Protein AF-A0A938VHB0-F1 (afdb_monomer_lite)

Sequence (332 aa):
MTVNGSKPKFAMYWAASCGGCEIAVLNTHEKILDVDANFDVVFWPVAMDAKYKDVEAMEDGSILLTLFNGGIRNDENEHLAKLLRRKSQIMVSFGSCACEGCIPGLANLSPVGDIVHAAYNTITTDNPNEIYPRISYDVPEGELHIPKLAKVLRPLDLVVDVDCYMPGCPPESHQIAAVIDLVIKVVKGEAELPPKGSVIGAGDSTVCDECPRARNVKSIKEFKRIQDIAPVDPDLCLLEQGIPCNGPATRSGCNARCPAVGAQCIGCYGPAEGVMDYGARLITAFSSVIDANTTEEIDRILDGIPDPTGQVYRFNLAGSLLKANRDAWKVK

Radius of gyration: 22.19 Å; chains: 1; bounding box: 56×53×69 Å

pLDDT: mean 93.7, std 7.79, range [36.31, 98.81]

Structure (mmCIF, N/CA/C/O backbone):
data_AF-A0A938VHB0-F1
#
_entry.id   AF-A0A938VHB0-F1
#
loop_
_atom_site.group_PDB
_atom_site.id
_atom_site.type_symbol
_atom_site.label_atom_id
_atom_site.label_alt_id
_atom_site.label_comp_id
_atom_site.label_asym_id
_atom_site.label_entity_id
_atom_site.label_seq_id
_atom_site.pdbx_PDB_ins_code
_atom_site.Cartn_x
_atom_site.Cartn_y
_atom_site.Cartn_z
_atom_site.occupancy
_atom_site.B_iso_or_equiv
_atom_site.auth_seq_id
_atom_site.auth_comp_id
_atom_site.auth_asym_id
_atom_site.auth_atom_id
_atom_site.pdbx_PDB_model_num
ATOM 1 N N . MET A 1 1 ? -8.280 18.779 24.218 1.00 37.78 1 MET A N 1
ATOM 2 C CA . MET A 1 1 ? -8.896 18.830 25.561 1.00 37.78 1 MET A CA 1
ATOM 3 C C . MET A 1 1 ? -8.919 17.415 26.117 1.00 37.78 1 MET A C 1
ATOM 5 O O . MET A 1 1 ? -9.763 16.634 25.707 1.00 37.78 1 MET A O 1
ATOM 9 N N . THR A 1 2 ? -7.971 17.053 26.977 1.00 36.31 2 THR A N 1
ATOM 10 C CA . THR A 1 2 ? -8.020 15.806 27.753 1.00 36.31 2 THR A CA 1
ATOM 11 C C . THR A 1 2 ? -8.563 16.135 29.137 1.00 36.31 2 THR A C 1
ATOM 13 O O . THR A 1 2 ? -8.023 16.974 29.856 1.00 36.31 2 THR A O 1
ATOM 16 N N . VAL A 1 3 ? -9.684 15.512 29.488 1.00 38.50 3 VAL A N 1
ATOM 17 C CA . VAL A 1 3 ? -10.234 15.532 30.842 1.00 38.50 3 VAL A CA 1
ATOM 18 C C . VAL A 1 3 ? -9.529 14.417 31.619 1.00 38.50 3 VAL A C 1
ATOM 20 O O . VAL A 1 3 ? -9.570 13.267 31.201 1.00 38.50 3 VAL A O 1
ATOM 23 N N . ASN A 1 4 ? -8.893 14.772 32.739 1.00 42.28 4 ASN A N 1
ATOM 24 C CA . ASN A 1 4 ? -8.410 13.890 33.813 1.00 42.28 4 ASN A CA 1
ATOM 25 C C . ASN A 1 4 ? -7.406 12.783 33.446 1.00 42.28 4 ASN A C 1
ATOM 27 O O . ASN A 1 4 ? -7.828 11.683 33.115 1.00 42.28 4 ASN A O 1
ATOM 31 N N . GLY A 1 5 ? -6.102 13.038 33.650 1.00 56.16 5 GLY A N 1
ATOM 32 C CA . GLY A 1 5 ? -5.087 12.104 34.198 1.00 56.16 5 GLY A CA 1
ATOM 33 C C . GLY A 1 5 ? -4.957 10.667 33.659 1.00 56.16 5 GLY A C 1
ATOM 34 O O . GLY A 1 5 ? -4.214 9.879 34.236 1.00 56.16 5 GLY A O 1
ATOM 35 N N . SER A 1 6 ? -5.664 10.310 32.596 1.00 78.50 6 SER A N 1
ATOM 36 C CA . SER A 1 6 ? -5.753 8.983 32.000 1.00 78.50 6 SER A CA 1
ATOM 37 C C . SER A 1 6 ? -5.069 9.013 30.640 1.00 78.50 6 SER A C 1
ATOM 39 O O . SER A 1 6 ? -5.102 10.028 29.937 1.00 78.50 6 SER A O 1
ATOM 41 N N . LYS A 1 7 ? -4.380 7.919 30.301 1.00 89.69 7 LYS A N 1
ATOM 42 C CA . LYS A 1 7 ? -3.652 7.815 29.035 1.00 89.69 7 LYS A CA 1
ATOM 43 C C . LYS A 1 7 ? -4.645 7.968 27.869 1.00 89.69 7 LYS A C 1
ATOM 45 O O . LYS A 1 7 ? -5.733 7.393 27.934 1.00 89.69 7 LYS A O 1
ATOM 50 N N . PRO A 1 8 ? -4.319 8.733 26.812 1.00 91.88 8 PRO A N 1
ATOM 51 C CA . PRO A 1 8 ? -5.143 8.783 25.610 1.00 91.88 8 PRO A CA 1
ATOM 52 C C . PRO A 1 8 ? -5.353 7.390 25.015 1.00 91.88 8 PRO A C 1
ATOM 54 O O . PRO A 1 8 ? -4.444 6.563 24.995 1.00 91.88 8 PRO A O 1
ATOM 57 N N . LYS A 1 9 ? -6.550 7.154 24.481 1.00 94.88 9 LYS A N 1
ATOM 58 C CA . LYS A 1 9 ? -6.916 5.864 23.898 1.00 94.88 9 LYS A CA 1
ATOM 59 C C . LYS A 1 9 ? -6.315 5.684 22.507 1.00 94.88 9 LYS A C 1
ATOM 61 O O . LYS A 1 9 ? -6.416 6.580 21.665 1.00 94.88 9 LYS A O 1
ATOM 66 N N . PHE A 1 10 ? -5.750 4.512 22.262 1.00 94.31 10 PHE A N 1
ATOM 67 C CA . PHE A 1 10 ? -5.137 4.109 21.003 1.00 94.31 10 PHE A CA 1
ATOM 68 C C . PHE A 1 10 ? -5.800 2.842 20.464 1.00 94.31 10 PHE A C 1
ATOM 70 O O . PHE A 1 10 ? -6.082 1.908 21.216 1.00 94.31 10 PHE A O 1
ATOM 77 N N . ALA A 1 11 ? -6.013 2.797 19.152 1.00 96.88 11 ALA A N 1
ATOM 78 C CA . ALA A 1 11 ? -6.462 1.598 18.464 1.00 96.88 11 ALA A CA 1
ATOM 79 C C . ALA A 1 11 ? -5.599 1.290 17.240 1.00 96.88 11 ALA A C 1
ATOM 81 O O . ALA A 1 11 ? -5.089 2.180 16.559 1.00 96.88 11 ALA A O 1
ATOM 82 N N . MET A 1 12 ? -5.496 0.008 16.926 1.00 96.56 12 MET A N 1
ATOM 83 C CA . MET A 1 12 ? -4.838 -0.499 15.738 1.00 96.56 12 MET A CA 1
ATOM 84 C C . MET A 1 12 ? -5.644 -1.666 15.182 1.00 96.56 12 MET A C 1
ATOM 86 O O . MET A 1 12 ? -6.063 -2.554 15.924 1.00 96.56 12 MET A O 1
ATOM 90 N N . TYR A 1 13 ? -5.924 -1.647 13.882 1.00 97.56 13 TYR A N 1
ATOM 91 C CA . TYR A 1 13 ? -6.802 -2.645 13.276 1.00 97.56 13 TYR A CA 1
ATOM 92 C C . TYR A 1 13 ? -6.361 -3.057 11.876 1.00 97.56 13 TYR A C 1
ATOM 94 O O . TYR A 1 13 ? -5.971 -2.210 11.072 1.00 97.56 13 TYR A O 1
ATOM 102 N N . TRP A 1 14 ? -6.513 -4.354 11.598 1.00 95.19 14 TRP A N 1
ATOM 103 C CA . TRP A 1 14 ? -6.206 -5.018 10.337 1.00 95.19 14 TRP A CA 1
ATOM 104 C C . TRP A 1 14 ? -7.458 -5.323 9.488 1.00 95.19 14 TRP A C 1
ATOM 106 O O . TRP A 1 14 ? -8.296 -6.150 9.819 1.00 95.19 14 TRP A O 1
ATOM 116 N N . ALA A 1 15 ? -7.607 -4.682 8.337 1.00 97.50 15 ALA A N 1
ATOM 117 C CA . ALA A 1 15 ? -8.647 -5.031 7.370 1.00 97.50 15 ALA A CA 1
ATOM 118 C C . ALA A 1 15 ? -8.142 -6.124 6.409 1.00 97.50 15 ALA A C 1
ATOM 120 O O . ALA A 1 15 ? -7.567 -7.122 6.839 1.00 97.50 15 ALA A O 1
ATOM 121 N N . ALA A 1 16 ? -8.298 -5.951 5.093 1.00 97.38 16 ALA A N 1
ATOM 122 C CA . ALA A 1 16 ? -7.660 -6.825 4.112 1.00 97.38 16 ALA A CA 1
ATOM 123 C C . ALA A 1 16 ? -6.141 -6.573 4.096 1.00 97.38 16 ALA A C 1
ATOM 125 O O . ALA A 1 16 ? -5.633 -5.766 3.311 1.00 97.38 16 ALA A O 1
ATOM 126 N N . SER A 1 17 ? -5.433 -7.215 5.024 1.00 94.94 17 SER A N 1
ATOM 127 C CA . SER A 1 17 ? -4.012 -7.022 5.310 1.00 94.94 17 SER A CA 1
ATOM 128 C C . SER A 1 17 ? -3.298 -8.369 5.491 1.00 94.94 17 SER A C 1
ATOM 130 O O . SER A 1 17 ? -3.927 -9.421 5.578 1.00 94.94 17 SER A O 1
ATOM 132 N N . CYS A 1 18 ? -1.963 -8.344 5.504 1.00 96.69 18 CYS A N 1
ATOM 133 C CA . CYS A 1 18 ? -1.119 -9.519 5.742 1.00 96.69 18 CYS A CA 1
ATOM 134 C C . CYS A 1 18 ? -0.564 -9.595 7.176 1.00 96.69 18 CYS A C 1
ATOM 136 O O . CYS A 1 18 ? 0.314 -10.410 7.444 1.00 96.69 18 CYS A O 1
ATOM 138 N N . GLY A 1 19 ? -0.974 -8.687 8.069 1.00 95.25 19 GLY A N 1
ATOM 139 C CA . GLY A 1 19 ? -0.381 -8.528 9.403 1.00 95.25 19 GLY A CA 1
ATOM 140 C C . GLY A 1 19 ? 1.004 -7.860 9.423 1.00 95.25 19 GLY A C 1
ATOM 141 O O . GLY A 1 19 ? 1.492 -7.505 10.489 1.00 95.25 19 GLY A O 1
ATOM 142 N N . GLY A 1 20 ? 1.639 -7.603 8.273 1.00 96.88 20 GLY A N 1
ATOM 143 C CA . GLY A 1 20 ? 2.996 -7.036 8.222 1.00 96.88 20 GLY A CA 1
ATOM 144 C C . GLY A 1 20 ? 3.142 -5.657 8.879 1.00 96.88 20 GLY A C 1
ATOM 145 O O . GLY A 1 20 ? 4.184 -5.363 9.453 1.00 96.88 20 GLY A O 1
ATOM 146 N N . CYS A 1 21 ? 2.096 -4.825 8.845 1.00 96.88 21 CYS A N 1
ATOM 147 C CA . CYS A 1 21 ? 2.097 -3.521 9.517 1.00 96.88 21 CYS A CA 1
ATOM 148 C C . CYS A 1 21 ? 2.057 -3.665 11.051 1.00 96.88 21 CYS A C 1
ATOM 150 O O . CYS A 1 21 ? 2.710 -2.895 11.746 1.00 96.88 21 CYS A O 1
ATOM 152 N N . GLU A 1 22 ? 1.366 -4.686 11.569 1.00 94.50 22 GLU A N 1
ATOM 153 C CA . GLU A 1 22 ? 1.363 -5.036 12.999 1.00 94.50 22 GLU A CA 1
ATOM 154 C C . GLU A 1 22 ? 2.764 -5.438 13.458 1.00 94.50 22 GLU A C 1
ATOM 156 O O . GLU A 1 22 ? 3.300 -4.917 14.435 1.00 94.50 22 GLU A O 1
ATOM 161 N N . ILE A 1 23 ? 3.400 -6.325 12.687 1.00 95.00 23 ILE A N 1
ATOM 162 C CA . ILE A 1 23 ? 4.763 -6.777 12.960 1.00 95.00 23 ILE A CA 1
ATOM 163 C C . ILE A 1 23 ? 5.757 -5.616 12.873 1.00 95.00 23 ILE A C 1
ATOM 165 O O . ILE A 1 23 ? 6.685 -5.556 13.671 1.00 95.00 23 ILE A O 1
ATOM 169 N N . ALA A 1 24 ? 5.563 -4.661 11.961 1.00 94.69 24 ALA A N 1
ATOM 170 C CA . ALA A 1 24 ? 6.416 -3.478 11.875 1.00 94.69 24 ALA A CA 1
ATOM 171 C C . ALA A 1 24 ? 6.338 -2.597 13.134 1.00 94.69 24 ALA A C 1
ATOM 173 O O . ALA A 1 24 ? 7.364 -2.080 13.575 1.00 94.69 24 ALA A O 1
ATOM 174 N N . VAL A 1 25 ? 5.159 -2.478 13.757 1.00 93.12 25 VAL A N 1
ATOM 175 C CA . VAL A 1 25 ? 5.016 -1.803 15.058 1.00 93.12 25 VAL A CA 1
ATOM 176 C C . VAL A 1 25 ? 5.740 -2.586 16.155 1.00 93.12 25 VAL A C 1
ATOM 178 O O . VAL A 1 25 ? 6.487 -1.993 16.930 1.00 93.12 25 VAL A O 1
ATOM 181 N N . LEU A 1 26 ? 5.610 -3.915 16.194 1.00 92.12 26 LEU A N 1
ATOM 182 C CA . LEU A 1 26 ? 6.335 -4.758 17.160 1.00 92.12 26 LEU A CA 1
ATOM 183 C C . LEU A 1 26 ? 7.863 -4.742 16.944 1.00 92.12 26 LEU A C 1
ATOM 185 O O . LEU A 1 26 ? 8.633 -4.819 17.900 1.00 92.12 26 LEU A O 1
ATOM 189 N N . ASN A 1 27 ? 8.318 -4.546 15.705 1.00 93.38 27 ASN A N 1
ATOM 190 C CA . ASN A 1 27 ? 9.728 -4.368 15.343 1.00 93.38 27 ASN A CA 1
ATOM 191 C C . ASN A 1 27 ? 10.296 -2.996 15.742 1.00 93.38 27 ASN A C 1
ATOM 193 O O . ASN A 1 27 ? 11.419 -2.665 15.363 1.00 93.38 27 ASN A O 1
ATOM 197 N N . THR A 1 28 ? 9.548 -2.177 16.483 1.00 91.69 28 THR A N 1
ATOM 198 C CA . THR A 1 28 ? 10.109 -1.026 17.207 1.00 91.69 28 THR A CA 1
ATOM 199 C C . THR A 1 28 ? 10.795 -1.441 18.518 1.00 91.69 28 THR A C 1
ATOM 201 O O . THR A 1 28 ? 11.398 -0.602 19.186 1.00 91.69 28 THR A O 1
ATOM 204 N N . HIS A 1 29 ? 10.769 -2.741 18.846 1.00 92.19 29 HIS A N 1
ATOM 205 C CA . HIS A 1 29 ? 11.462 -3.358 19.977 1.00 92.19 29 HIS A CA 1
ATOM 206 C C . HIS A 1 29 ? 11.096 -2.687 21.305 1.00 92.19 29 HIS A C 1
ATOM 208 O O . HIS A 1 29 ? 9.919 -2.612 21.645 1.00 92.19 29 HIS A O 1
ATOM 214 N N . GLU A 1 30 ? 12.066 -2.190 22.069 1.00 91.00 30 GLU A N 1
ATOM 215 C CA . GLU A 1 30 ? 11.852 -1.606 23.395 1.00 91.00 30 GLU A CA 1
ATOM 216 C C . GLU A 1 30 ? 10.960 -0.360 23.339 1.00 91.00 30 GLU A C 1
ATOM 218 O O . GLU A 1 30 ? 10.284 -0.037 24.315 1.00 91.00 30 GLU A O 1
ATOM 223 N N . LYS A 1 31 ? 10.894 0.308 22.180 1.00 87.44 31 LYS A N 1
ATOM 224 C CA . LYS A 1 31 ? 10.051 1.487 21.958 1.00 87.44 31 LYS A CA 1
ATOM 225 C C . LYS A 1 31 ? 8.559 1.185 22.110 1.00 87.44 31 LYS A C 1
ATOM 227 O O . LYS A 1 31 ? 7.791 2.095 22.405 1.00 87.44 31 LYS A O 1
ATOM 232 N N . ILE A 1 32 ? 8.132 -0.073 21.977 1.00 88.56 32 ILE A N 1
ATOM 233 C CA . ILE A 1 32 ? 6.734 -0.446 22.225 1.00 88.56 32 ILE A CA 1
ATOM 234 C C . ILE A 1 32 ? 6.309 -0.159 23.674 1.00 88.56 32 ILE A C 1
ATOM 236 O O . ILE A 1 32 ? 5.141 0.122 23.931 1.00 88.56 32 ILE A O 1
ATOM 240 N N . LEU A 1 33 ? 7.259 -0.149 24.617 1.00 89.44 33 LEU A N 1
ATOM 241 C CA . LEU A 1 33 ? 7.004 0.209 26.012 1.00 89.44 33 LEU A CA 1
ATOM 242 C C . LEU A 1 33 ? 6.625 1.687 26.161 1.00 89.44 33 LEU A C 1
ATOM 244 O O . LEU A 1 33 ? 5.863 2.027 27.061 1.00 89.44 33 LEU A O 1
ATOM 248 N N . ASP A 1 34 ? 7.082 2.560 25.256 1.00 85.69 34 ASP A N 1
ATOM 249 C CA . ASP A 1 34 ? 6.642 3.957 25.228 1.00 85.69 34 ASP A CA 1
ATOM 250 C C . ASP A 1 34 ? 5.178 4.060 24.786 1.00 85.69 34 ASP A C 1
ATOM 252 O O . ASP A 1 34 ? 4.456 4.935 25.270 1.00 85.69 34 ASP A O 1
ATOM 256 N N . VAL A 1 35 ? 4.716 3.164 23.907 1.00 84.75 35 VAL A N 1
ATOM 257 C CA . VAL A 1 35 ? 3.299 3.101 23.520 1.00 84.75 35 VAL A CA 1
ATOM 258 C C . VAL A 1 35 ? 2.457 2.722 24.731 1.00 84.75 35 VAL A C 1
ATOM 260 O O . VAL A 1 35 ? 1.535 3.462 25.059 1.00 84.75 35 VAL A O 1
ATOM 263 N N . ASP A 1 36 ? 2.814 1.651 25.446 1.00 87.31 36 ASP A N 1
ATOM 264 C CA . ASP A 1 36 ? 2.119 1.264 26.680 1.00 87.31 36 ASP A CA 1
ATOM 265 C C . ASP A 1 36 ? 2.168 2.384 27.729 1.00 87.31 36 ASP A C 1
ATOM 267 O O . ASP A 1 36 ? 1.152 2.731 28.325 1.00 87.31 36 ASP A O 1
ATOM 271 N N . ALA A 1 37 ? 3.320 3.027 27.930 1.00 88.94 37 ALA A N 1
ATOM 272 C CA . ALA A 1 37 ? 3.474 4.083 28.926 1.00 88.94 37 ALA A CA 1
ATOM 273 C C . ALA A 1 37 ? 2.620 5.330 28.635 1.00 88.94 37 ALA A C 1
ATOM 275 O O . ALA A 1 37 ? 2.191 5.997 29.580 1.00 88.94 37 ALA A O 1
ATOM 276 N N . ASN A 1 38 ? 2.356 5.645 27.362 1.00 88.88 38 ASN A N 1
ATOM 277 C CA . ASN A 1 38 ? 1.685 6.885 26.960 1.00 88.88 38 ASN A CA 1
ATOM 278 C C . ASN A 1 38 ? 0.258 6.691 26.428 1.00 88.88 38 ASN A C 1
ATOM 280 O O . ASN A 1 38 ? -0.480 7.672 26.396 1.00 88.88 38 ASN A O 1
ATOM 284 N N . PHE A 1 39 ? -0.157 5.480 26.053 1.00 90.50 39 PHE A N 1
ATOM 285 C CA . PHE A 1 39 ? -1.491 5.202 25.519 1.00 90.50 39 PHE A CA 1
ATOM 286 C C . PHE A 1 39 ? -2.211 4.100 26.294 1.00 90.50 39 PHE A C 1
ATOM 288 O O . PHE A 1 39 ? -1.607 3.165 26.806 1.00 90.50 39 PHE A O 1
ATOM 295 N N . ASP A 1 40 ? -3.532 4.219 26.355 1.00 93.50 40 ASP A N 1
ATOM 296 C CA . ASP A 1 40 ? -4.426 3.125 26.712 1.00 93.50 40 ASP A CA 1
ATOM 297 C C . ASP A 1 40 ? -4.814 2.397 25.421 1.00 93.50 40 ASP A C 1
ATOM 299 O O . ASP A 1 40 ? -5.568 2.929 24.600 1.00 93.50 40 ASP A O 1
ATOM 303 N N . VAL A 1 41 ? -4.237 1.220 25.177 1.00 93.94 41 VAL A N 1
ATOM 304 C CA . VAL A 1 41 ? -4.563 0.431 23.985 1.00 93.94 41 VAL A CA 1
ATOM 305 C C . VAL A 1 41 ? -5.937 -0.197 24.206 1.00 93.94 41 VAL A C 1
ATOM 307 O O . VAL A 1 41 ? -6.107 -1.087 25.029 1.00 93.94 41 VAL A O 1
ATOM 310 N N . VAL A 1 42 ? -6.940 0.282 23.476 1.00 96.00 42 VAL A N 1
ATOM 311 C CA . VAL A 1 42 ? -8.340 -0.141 23.663 1.00 96.00 42 VAL A CA 1
ATOM 312 C C . VAL A 1 42 ? -8.791 -1.170 22.640 1.00 96.00 42 VAL A C 1
ATOM 314 O O . VAL A 1 42 ? -9.762 -1.889 22.865 1.00 96.00 42 VAL A O 1
ATOM 317 N N . PHE A 1 43 ? -8.111 -1.234 21.498 1.00 97.31 43 PHE A N 1
ATOM 318 C CA . PHE A 1 43 ? -8.447 -2.169 20.439 1.00 97.31 43 PHE A CA 1
ATOM 319 C C . PHE A 1 43 ? -7.224 -2.465 19.587 1.00 97.31 43 PHE A C 1
ATOM 321 O O . PHE A 1 43 ? -6.760 -1.607 18.842 1.00 97.31 43 PHE A O 1
ATOM 328 N N . TRP A 1 44 ? -6.706 -3.682 19.715 1.00 96.38 44 TRP A N 1
ATOM 329 C CA . TRP A 1 44 ? -5.599 -4.178 18.910 1.00 96.38 44 TRP A CA 1
ATOM 330 C C . TRP A 1 44 ? -5.681 -5.710 18.814 1.00 96.38 44 TRP A C 1
ATOM 332 O O . TRP A 1 44 ? -5.122 -6.398 19.666 1.00 96.38 44 TRP A O 1
ATOM 342 N N . PRO A 1 45 ? -6.393 -6.275 17.817 1.00 95.19 45 PRO A N 1
ATOM 343 C CA . PRO A 1 45 ? -6.770 -7.694 17.823 1.00 95.19 45 PRO A CA 1
ATOM 344 C C . PRO A 1 45 ? -5.615 -8.700 17.919 1.00 95.19 45 PRO A C 1
ATOM 346 O O . PRO A 1 45 ? -5.819 -9.805 18.409 1.00 95.19 45 PRO A O 1
ATOM 349 N N . VAL A 1 46 ? -4.416 -8.344 17.445 1.00 93.75 46 VAL A N 1
ATOM 350 C CA . VAL A 1 46 ? -3.235 -9.223 17.523 1.00 93.75 46 VAL A CA 1
ATOM 351 C C . VAL A 1 46 ? -2.628 -9.279 18.928 1.00 93.75 46 VAL A C 1
ATOM 353 O O . VAL A 1 46 ? -1.977 -10.261 19.270 1.00 93.75 46 VAL A O 1
ATOM 356 N N . ALA A 1 47 ? -2.813 -8.224 19.727 1.00 91.06 47 ALA A N 1
ATOM 357 C CA . ALA A 1 47 ? -2.123 -8.019 20.998 1.00 91.06 47 ALA A CA 1
ATOM 358 C C . ALA A 1 47 ? -3.072 -8.019 22.206 1.00 91.06 47 ALA A C 1
ATOM 360 O O . ALA A 1 47 ? -2.611 -8.101 23.342 1.00 91.06 47 ALA A O 1
ATOM 361 N N . MET A 1 48 ? -4.384 -7.902 21.982 1.00 91.94 48 MET A N 1
ATOM 362 C CA . MET A 1 48 ? -5.380 -7.712 23.033 1.00 91.94 48 MET A CA 1
ATOM 363 C C . MET A 1 48 ? -6.684 -8.455 22.763 1.00 91.94 48 MET A C 1
ATOM 365 O O . MET A 1 48 ? -7.083 -8.677 21.622 1.00 91.94 48 MET A O 1
ATOM 369 N N . ASP A 1 49 ? -7.406 -8.748 23.844 1.00 94.12 49 ASP A N 1
ATOM 370 C CA . ASP A 1 49 ? -8.645 -9.523 23.797 1.00 94.12 49 ASP A CA 1
ATOM 371 C C . ASP A 1 49 ? -9.909 -8.709 23.496 1.00 94.12 49 ASP A C 1
ATOM 373 O O . ASP A 1 49 ? -10.972 -9.312 23.327 1.00 94.12 49 ASP A O 1
ATOM 377 N N . ALA A 1 50 ? -9.809 -7.378 23.391 1.00 94.81 50 ALA A N 1
ATOM 378 C CA . ALA A 1 50 ? -10.933 -6.501 23.067 1.00 94.81 50 ALA A CA 1
ATOM 379 C C . ALA A 1 50 ? -11.638 -6.944 21.773 1.00 94.81 50 ALA A C 1
ATOM 381 O O . ALA A 1 50 ? -11.007 -7.213 20.746 1.00 94.81 50 ALA A O 1
ATOM 382 N N . LYS A 1 51 ? -12.965 -7.041 21.825 1.00 96.38 51 LYS A N 1
ATOM 383 C CA . LYS A 1 51 ? -13.824 -7.495 20.727 1.00 96.38 51 LYS A CA 1
ATOM 384 C C . LYS A 1 51 ? -14.580 -6.318 20.116 1.00 96.38 51 LYS A C 1
ATOM 386 O O . LYS A 1 51 ? -14.621 -5.221 20.665 1.00 96.38 51 LYS A O 1
ATOM 391 N N . TYR A 1 52 ? -15.232 -6.553 18.979 1.00 96.69 52 TYR A N 1
ATOM 392 C CA . TYR A 1 52 ? -15.927 -5.493 18.236 1.00 96.69 52 TYR A CA 1
ATOM 393 C C . TYR A 1 52 ? -17.014 -4.811 19.073 1.00 96.69 52 TYR A C 1
ATOM 395 O O . TYR A 1 52 ? -17.065 -3.585 19.110 1.00 96.69 52 TYR A O 1
ATOM 403 N N . LYS A 1 53 ? -17.778 -5.588 19.852 1.00 97.12 53 LYS A N 1
ATOM 404 C CA . LYS A 1 53 ? -18.787 -5.070 20.792 1.00 97.12 53 LYS A CA 1
ATOM 405 C C . LYS A 1 53 ? -18.227 -4.071 21.810 1.00 97.12 53 LYS A C 1
ATOM 407 O O . LYS A 1 53 ? -18.934 -3.154 22.220 1.00 97.12 53 LYS A O 1
ATOM 412 N N . ASP A 1 54 ? -16.968 -4.246 22.216 1.00 97.38 54 ASP A N 1
ATOM 413 C CA . ASP A 1 54 ? -16.335 -3.381 23.208 1.00 97.38 54 ASP A CA 1
ATOM 414 C C . ASP A 1 54 ? -16.056 -2.013 22.579 1.00 97.38 54 ASP A C 1
ATOM 416 O O . ASP A 1 54 ? -16.328 -0.994 23.203 1.00 97.38 54 ASP A O 1
ATOM 420 N N . VAL A 1 55 ? -15.632 -1.991 21.307 1.00 97.44 55 VAL A N 1
ATOM 421 C CA . VAL A 1 55 ? -15.460 -0.768 20.505 1.00 97.44 55 VAL A CA 1
ATOM 422 C C . VAL A 1 55 ? -16.802 -0.105 20.197 1.00 97.44 55 VAL A C 1
ATOM 424 O O . VAL A 1 55 ? -16.926 1.115 20.285 1.00 97.44 55 VAL A O 1
ATOM 427 N N . GLU A 1 56 ? -17.828 -0.884 19.847 1.00 98.12 56 GLU A N 1
ATOM 428 C CA . GLU A 1 56 ? -19.178 -0.376 19.571 1.00 98.12 56 GLU A CA 1
ATOM 429 C C . GLU A 1 56 ? -19.770 0.377 20.765 1.00 98.12 56 GLU A C 1
ATOM 431 O O . GLU A 1 56 ? -20.359 1.448 20.574 1.00 98.12 56 GLU A O 1
ATOM 436 N N . ALA A 1 57 ? -19.552 -0.150 21.974 1.00 97.94 57 ALA A N 1
ATOM 437 C CA . ALA A 1 57 ? -20.017 0.416 23.236 1.00 97.94 57 ALA A CA 1
ATOM 438 C C . ALA A 1 57 ? -19.263 1.686 23.674 1.00 97.94 57 ALA A C 1
ATOM 440 O O . ALA A 1 57 ? -19.732 2.389 24.570 1.00 97.94 57 ALA A O 1
ATOM 441 N N . MET A 1 58 ? -18.113 2.002 23.068 1.00 97.25 58 MET A N 1
ATOM 442 C CA . MET A 1 58 ? -17.366 3.223 23.384 1.00 97.25 58 MET A CA 1
ATOM 443 C C . MET A 1 58 ? -18.133 4.473 22.949 1.00 97.25 58 MET A C 1
ATOM 445 O O . MET A 1 58 ? -18.922 4.439 22.011 1.00 97.25 58 MET A O 1
ATOM 449 N N . GLU A 1 59 ? -17.859 5.618 23.562 1.00 98.06 59 GLU A N 1
ATOM 450 C CA . GLU A 1 59 ? -18.379 6.897 23.071 1.00 98.06 59 GLU A CA 1
ATOM 451 C C . GLU A 1 59 ? -17.721 7.276 21.732 1.00 98.06 59 GLU A C 1
ATOM 453 O O . GLU A 1 59 ? -16.553 6.957 21.477 1.00 98.06 59 GLU A O 1
ATOM 458 N N . ASP A 1 60 ? -18.467 7.943 20.854 1.00 98.44 60 ASP A N 1
ATOM 459 C CA . ASP A 1 60 ? -17.925 8.455 19.592 1.00 98.44 60 ASP A CA 1
ATOM 460 C C . ASP A 1 60 ? -16.837 9.511 19.865 1.00 98.44 60 ASP A C 1
ATOM 462 O O . ASP A 1 60 ? -16.922 10.278 20.823 1.00 98.44 60 ASP A O 1
ATOM 466 N N . GLY A 1 61 ? -15.778 9.524 19.051 1.00 97.56 61 GLY A N 1
ATOM 467 C CA . GLY A 1 61 ? -14.610 10.387 19.266 1.00 97.56 61 GLY A CA 1
ATOM 468 C C . GLY A 1 61 ? -13.805 10.109 20.547 1.00 97.56 61 GLY A C 1
ATOM 469 O O . GLY A 1 61 ? -12.962 10.926 20.918 1.00 97.56 61 GLY A O 1
ATOM 470 N N . SER A 1 62 ? -14.034 8.995 21.249 1.00 97.00 62 SER A N 1
ATOM 471 C CA . SER A 1 62 ? -13.296 8.681 22.481 1.00 97.00 62 SER A CA 1
ATOM 472 C C . SER A 1 62 ? -11.900 8.090 22.248 1.00 97.00 62 SER A C 1
ATOM 474 O O . SER A 1 62 ? -11.073 8.137 23.157 1.00 97.00 62 SER A O 1
ATOM 476 N N . ILE A 1 63 ? -11.605 7.562 21.056 1.00 96.62 63 ILE A N 1
ATOM 477 C CA . ILE A 1 63 ? -10.273 7.073 20.677 1.00 96.62 63 ILE A CA 1
ATOM 478 C C . ILE A 1 63 ? -9.467 8.253 20.135 1.00 96.62 63 ILE A C 1
ATOM 480 O O . ILE A 1 63 ? -9.892 8.904 19.186 1.00 96.62 63 ILE A O 1
ATOM 484 N N . LEU A 1 64 ? -8.297 8.547 20.707 1.00 92.62 64 LEU A N 1
ATOM 485 C CA . LEU A 1 64 ? -7.476 9.649 20.206 1.00 92.62 64 LEU A CA 1
ATOM 486 C C . LEU A 1 64 ? -6.899 9.306 18.831 1.00 92.62 64 LEU A C 1
ATOM 488 O O . LEU A 1 64 ? -7.066 10.073 17.889 1.00 92.62 64 LEU A O 1
ATOM 492 N N . LEU A 1 65 ? -6.222 8.162 18.729 1.00 93.12 65 LEU A N 1
ATOM 493 C CA . LEU A 1 65 ? -5.493 7.755 17.533 1.00 93.12 65 LEU A CA 1
ATOM 494 C C . LEU A 1 65 ? -5.890 6.347 17.106 1.00 93.12 65 LEU A C 1
ATOM 496 O O . LEU A 1 65 ? -5.917 5.420 17.914 1.00 93.12 65 LEU A O 1
ATOM 500 N N . THR A 1 66 ? -6.133 6.174 15.812 1.00 96.69 66 THR A N 1
ATOM 501 C CA . THR A 1 66 ? -6.272 4.862 15.187 1.00 96.69 66 THR A CA 1
ATOM 502 C C . THR A 1 66 ? -5.321 4.696 14.022 1.00 96.69 66 THR A C 1
ATOM 504 O O . THR A 1 66 ? -5.375 5.465 13.064 1.00 96.69 66 THR A O 1
ATOM 507 N N . LEU A 1 67 ? -4.494 3.653 14.087 1.00 96.62 67 LEU A N 1
ATOM 508 C CA . LEU A 1 67 ? -3.723 3.163 12.950 1.00 96.62 67 LEU A CA 1
ATOM 509 C C . LEU A 1 67 ? -4.531 2.072 12.248 1.00 96.62 67 LEU A C 1
ATOM 511 O O . LEU A 1 67 ? -4.633 0.943 12.729 1.00 96.62 67 LEU A O 1
ATOM 515 N N . PHE A 1 68 ? -5.133 2.408 11.113 1.00 98.25 68 PHE A N 1
ATOM 516 C CA . PHE A 1 68 ? -5.913 1.451 10.337 1.00 98.25 68 PHE A CA 1
ATOM 517 C C . PHE A 1 68 ? -5.050 0.901 9.204 1.00 98.25 68 PHE A C 1
ATOM 519 O O . PHE A 1 68 ? -4.659 1.654 8.312 1.00 98.25 68 PHE A O 1
ATOM 526 N N . ASN A 1 69 ? -4.756 -0.399 9.228 1.00 97.25 69 ASN A N 1
ATOM 527 C CA . ASN A 1 69 ? -4.023 -1.078 8.163 1.00 97.25 69 ASN A CA 1
ATOM 528 C C . ASN A 1 69 ? -4.921 -2.026 7.366 1.00 97.25 69 ASN A C 1
ATOM 530 O O . ASN A 1 69 ? -5.936 -2.507 7.854 1.00 97.25 69 ASN A O 1
ATOM 534 N N . GLY A 1 70 ? -4.528 -2.319 6.127 1.00 97.75 70 GLY A N 1
ATOM 535 C CA . GLY A 1 70 ? -5.322 -3.150 5.217 1.00 97.75 70 GLY A CA 1
ATOM 536 C C . GLY A 1 70 ? -6.305 -2.353 4.357 1.00 97.75 70 GLY A C 1
ATOM 537 O O . GLY A 1 70 ? -6.739 -1.264 4.720 1.00 97.75 70 GLY A O 1
ATOM 538 N N . GLY A 1 71 ? -6.641 -2.909 3.193 1.00 98.06 71 GLY A N 1
ATOM 539 C CA . GLY A 1 71 ? -7.665 -2.352 2.307 1.00 98.06 71 GLY A CA 1
ATOM 540 C C . GLY A 1 71 ? -9.078 -2.802 2.692 1.00 98.06 71 GLY A C 1
ATOM 541 O O . GLY A 1 71 ? -9.266 -3.667 3.545 1.00 98.06 71 GLY A O 1
ATOM 542 N N . ILE A 1 72 ? -10.090 -2.261 2.018 1.00 98.62 72 ILE A N 1
ATOM 543 C CA . ILE A 1 72 ? -11.496 -2.630 2.217 1.00 98.62 72 ILE A CA 1
ATOM 544 C C . ILE A 1 72 ? -11.900 -3.659 1.160 1.00 98.62 72 ILE A C 1
ATOM 546 O O . ILE A 1 72 ? -12.155 -3.296 0.007 1.00 98.62 72 ILE A O 1
ATOM 550 N N . ARG A 1 73 ? -11.940 -4.947 1.537 1.00 98.00 73 ARG A N 1
ATOM 551 C CA . ARG A 1 73 ? -12.225 -6.065 0.613 1.00 98.00 73 ARG A CA 1
ATOM 552 C C . ARG A 1 73 ? -13.555 -6.765 0.861 1.00 98.00 73 ARG A C 1
ATOM 554 O O 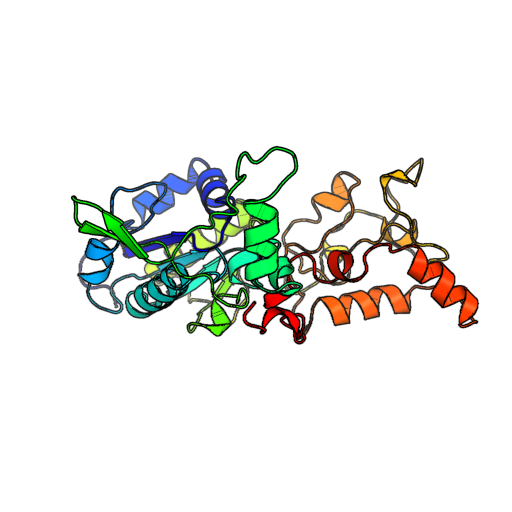. ARG A 1 73 ? -14.058 -7.411 -0.059 1.00 98.00 73 ARG A O 1
ATOM 561 N N . ASN A 1 74 ? -14.132 -6.633 2.046 1.00 97.94 74 ASN A N 1
ATOM 562 C CA . ASN A 1 74 ? -15.436 -7.186 2.399 1.00 97.94 74 ASN A CA 1
ATOM 563 C C . ASN A 1 74 ? -16.254 -6.194 3.249 1.00 97.94 74 ASN A C 1
ATOM 565 O O . ASN A 1 74 ? -15.785 -5.102 3.581 1.00 97.94 74 ASN A O 1
ATOM 569 N N . ASP A 1 75 ? -17.500 -6.555 3.533 1.00 97.69 75 ASP A N 1
ATOM 570 C CA . ASP A 1 75 ? -18.428 -5.764 4.345 1.00 97.69 75 ASP A CA 1
ATOM 571 C C . ASP A 1 75 ? -18.008 -5.632 5.818 1.00 97.69 75 ASP A C 1
ATOM 573 O O . ASP A 1 75 ? -18.213 -4.566 6.393 1.00 97.69 75 ASP A O 1
ATOM 577 N N . GLU A 1 76 ? -17.349 -6.631 6.406 1.00 97.94 76 GLU A N 1
ATOM 578 C CA . GLU A 1 76 ? -16.751 -6.532 7.747 1.00 97.94 76 GLU A CA 1
ATOM 579 C C . GLU A 1 76 ? -15.662 -5.448 7.811 1.00 97.94 76 GLU A C 1
ATOM 581 O O . GLU A 1 76 ? -15.677 -4.597 8.703 1.00 97.94 76 GLU A O 1
ATOM 586 N N . ASN A 1 77 ? -14.754 -5.405 6.828 1.00 98.62 77 ASN A N 1
ATOM 587 C CA . ASN A 1 77 ? -13.734 -4.361 6.726 1.00 98.62 77 ASN A CA 1
ATOM 588 C C . ASN A 1 77 ? -14.376 -2.973 6.611 1.00 98.62 77 ASN A C 1
ATOM 590 O O . ASN A 1 77 ? -13.917 -2.023 7.242 1.00 98.62 77 ASN A O 1
ATOM 594 N N . GLU A 1 78 ? -15.431 -2.845 5.800 1.00 98.69 78 GLU A N 1
ATOM 595 C CA . GLU A 1 78 ? -16.154 -1.583 5.631 1.00 98.69 78 GLU A CA 1
ATOM 596 C C . GLU A 1 78 ? -16.879 -1.164 6.917 1.00 98.69 78 GLU A C 1
ATOM 598 O O . GLU A 1 78 ? -16.854 0.014 7.286 1.00 98.69 78 GLU A O 1
ATOM 603 N N . HIS A 1 79 ? -17.496 -2.116 7.618 1.00 98.50 79 HIS A N 1
ATOM 604 C CA . HIS A 1 79 ? -18.119 -1.888 8.915 1.00 98.50 79 HIS A CA 1
ATOM 605 C C . HIS A 1 79 ? -17.092 -1.383 9.935 1.00 98.50 79 HIS A C 1
ATOM 607 O O . HIS A 1 79 ? -17.321 -0.335 10.545 1.00 98.50 79 HIS A O 1
ATOM 613 N N . LEU A 1 80 ? -15.937 -2.046 10.064 1.00 98.62 80 LEU A N 1
ATOM 614 C CA . LEU A 1 80 ? -14.905 -1.629 11.013 1.00 98.62 80 LEU A CA 1
ATOM 615 C C . LEU A 1 80 ? -14.207 -0.327 10.629 1.00 98.62 80 LEU A C 1
ATOM 617 O O . LEU A 1 80 ? -13.919 0.469 11.519 1.00 98.62 80 LEU A O 1
ATOM 621 N N . ALA A 1 81 ? -14.031 -0.029 9.340 1.00 98.75 81 ALA A N 1
ATOM 622 C CA . ALA A 1 81 ? -13.564 1.288 8.904 1.00 98.75 81 ALA A CA 1
ATOM 623 C C . ALA A 1 81 ? -14.505 2.404 9.383 1.00 98.75 81 ALA A C 1
ATOM 625 O O . ALA A 1 81 ? -14.059 3.377 9.991 1.00 98.75 81 ALA A O 1
ATOM 626 N N . LYS A 1 82 ? -15.820 2.244 9.179 1.00 98.81 82 LYS A N 1
ATOM 627 C CA . LYS A 1 82 ? -16.833 3.225 9.607 1.00 98.81 82 LYS A CA 1
ATOM 628 C C . LYS A 1 82 ? -16.971 3.309 11.124 1.00 98.81 82 LYS A C 1
ATOM 630 O O . LYS A 1 82 ? -17.152 4.405 11.654 1.00 98.81 82 LYS A O 1
ATOM 635 N N . LEU A 1 83 ? -16.913 2.172 11.820 1.00 98.75 83 LEU A N 1
ATOM 636 C CA . LEU A 1 83 ? -16.951 2.123 13.279 1.00 98.75 83 LEU A CA 1
ATOM 637 C C . LEU A 1 83 ? -15.751 2.869 13.859 1.00 98.75 83 LEU A C 1
ATOM 639 O O . LEU A 1 83 ? -15.945 3.824 14.605 1.00 98.75 83 LEU A O 1
ATOM 643 N N . LEU A 1 84 ? -14.535 2.486 13.472 1.00 98.69 84 LEU A N 1
ATOM 644 C CA . LEU A 1 84 ? -13.317 3.093 13.996 1.00 98.69 84 LEU A CA 1
ATOM 645 C C . LEU A 1 84 ? -13.229 4.569 13.630 1.00 98.69 84 LEU A C 1
ATOM 647 O O . LEU A 1 84 ? -12.998 5.377 14.516 1.00 98.69 84 LEU A O 1
ATOM 651 N N . ARG A 1 85 ? -13.544 4.968 12.390 1.00 98.62 85 ARG A N 1
ATOM 652 C CA . ARG A 1 85 ? -13.599 6.396 12.044 1.00 98.62 85 ARG A CA 1
ATOM 653 C C . ARG A 1 85 ? -14.509 7.183 12.986 1.00 98.62 85 ARG A C 1
ATOM 655 O O . ARG A 1 85 ? -14.132 8.263 13.428 1.00 98.62 85 ARG A O 1
ATOM 662 N N . ARG A 1 86 ? -15.697 6.659 13.294 1.00 98.62 86 ARG A N 1
ATOM 663 C CA . ARG A 1 86 ? -16.654 7.315 14.194 1.00 98.62 86 ARG A CA 1
ATOM 664 C C . ARG A 1 86 ? -16.141 7.382 15.638 1.00 98.62 86 ARG A C 1
ATOM 666 O O . ARG A 1 86 ? -16.386 8.366 16.333 1.00 98.62 86 ARG A O 1
ATOM 673 N N . LYS A 1 87 ? -15.431 6.350 16.102 1.00 98.50 87 LYS A N 1
ATOM 674 C CA . LYS A 1 87 ? -14.848 6.317 17.452 1.00 98.50 87 LYS A CA 1
ATOM 675 C C . LYS A 1 87 ? -13.570 7.148 17.579 1.00 98.50 87 LYS A C 1
ATOM 677 O O . LYS A 1 87 ? -13.234 7.522 18.699 1.00 98.50 87 LYS A O 1
ATOM 682 N N . SER A 1 88 ? -12.902 7.473 16.475 1.00 97.81 88 SER A N 1
ATOM 683 C CA . SER A 1 88 ? -11.564 8.067 16.489 1.00 97.81 88 SER A CA 1
ATOM 684 C C . SER A 1 88 ? -11.537 9.556 16.172 1.00 97.81 88 SER A C 1
ATOM 686 O O . SER A 1 88 ? -12.202 10.027 15.251 1.00 97.81 88 SER A O 1
ATOM 688 N N . GLN A 1 89 ? -10.703 10.295 16.900 1.00 93.94 89 GLN A N 1
ATOM 689 C CA . GLN A 1 89 ? -10.387 11.696 16.618 1.00 93.94 89 GLN A CA 1
ATOM 690 C C . GLN A 1 89 ? -9.395 11.799 15.459 1.00 93.94 89 GLN A C 1
ATOM 692 O O . GLN A 1 89 ? -9.608 12.594 14.551 1.00 93.94 89 GLN A O 1
ATOM 697 N N . ILE A 1 90 ? -8.364 10.948 15.458 1.00 93.19 90 ILE A N 1
ATOM 698 C CA . ILE A 1 90 ? -7.331 10.882 14.422 1.00 93.19 90 ILE A CA 1
ATOM 699 C C . ILE A 1 90 ? -7.325 9.476 13.821 1.00 93.19 90 ILE A C 1
ATOM 701 O O . ILE A 1 90 ? -7.114 8.491 14.531 1.00 93.19 90 ILE A O 1
ATOM 705 N N . MET A 1 91 ? -7.519 9.374 12.511 1.00 96.56 91 MET A N 1
ATOM 706 C CA . MET A 1 91 ? -7.415 8.135 11.752 1.00 96.56 91 MET A CA 1
ATOM 707 C C . MET A 1 91 ? -6.274 8.232 10.750 1.00 96.56 91 MET A C 1
ATOM 709 O O . MET A 1 91 ? -6.302 9.043 9.824 1.00 96.56 91 MET A O 1
ATOM 713 N N . VAL A 1 92 ? -5.279 7.372 10.930 1.00 96.62 92 VAL A N 1
ATOM 714 C CA . VAL A 1 92 ? -4.139 7.255 10.027 1.00 96.62 92 VAL A CA 1
ATOM 715 C C . VAL A 1 92 ? -4.358 6.053 9.125 1.00 96.62 92 VAL A C 1
ATOM 717 O O . VAL A 1 92 ? -4.524 4.927 9.601 1.00 96.62 92 VAL A O 1
ATOM 720 N N . SER A 1 93 ? -4.312 6.294 7.819 1.00 97.62 93 SER A N 1
ATOM 721 C CA . SER A 1 93 ? -4.167 5.233 6.831 1.00 97.62 93 SER A CA 1
ATOM 722 C C . SER A 1 93 ? -2.751 4.663 6.940 1.00 97.62 93 SER A C 1
ATOM 724 O O . SER A 1 93 ? -1.783 5.288 6.508 1.00 97.62 93 SER A O 1
ATOM 726 N N . PHE A 1 94 ? -2.619 3.508 7.589 1.00 97.62 94 PHE A N 1
ATOM 727 C CA . PHE A 1 94 ? -1.343 2.940 8.008 1.00 97.62 94 PHE A CA 1
ATOM 728 C C . PHE A 1 94 ? -0.932 1.759 7.113 1.00 97.62 94 PHE A C 1
ATOM 730 O O . PHE A 1 94 ? -1.532 0.684 7.128 1.00 97.62 94 PHE A O 1
ATOM 737 N N . GLY A 1 95 ? 0.117 1.968 6.319 1.00 97.94 95 GLY A N 1
ATOM 738 C CA . GLY A 1 95 ? 0.658 1.022 5.347 1.00 97.94 95 GLY A CA 1
ATOM 739 C C . GLY A 1 95 ? 0.033 1.132 3.955 1.00 97.94 95 GLY A C 1
ATOM 740 O O . GLY A 1 95 ? -1.082 1.625 3.772 1.00 97.94 95 GLY A O 1
ATOM 741 N N . SER A 1 96 ? 0.749 0.614 2.954 1.00 97.81 96 SER A N 1
ATOM 742 C CA . SER A 1 96 ? 0.363 0.660 1.533 1.00 97.81 96 SER A CA 1
ATOM 743 C C . SER A 1 96 ? -1.026 0.054 1.277 1.00 97.81 96 SER A C 1
ATOM 745 O O . SER A 1 96 ? -1.791 0.558 0.460 1.00 97.81 96 SER A O 1
ATOM 747 N N . CYS A 1 97 ? -1.436 -0.977 2.028 1.00 98.44 97 CYS A N 1
ATOM 748 C CA . CYS A 1 97 ? -2.768 -1.569 1.842 1.00 98.44 97 CYS A CA 1
ATOM 749 C C . CYS A 1 97 ? -3.893 -0.568 2.132 1.00 98.44 97 CYS A C 1
ATOM 751 O O . CYS A 1 97 ? -4.843 -0.483 1.360 1.00 98.44 97 CYS A O 1
ATOM 753 N N . ALA A 1 98 ? -3.778 0.189 3.225 1.00 98.38 98 ALA A N 1
ATOM 754 C CA . ALA A 1 98 ? -4.772 1.192 3.582 1.00 98.38 98 ALA A CA 1
ATOM 755 C C . ALA A 1 98 ? -4.664 2.427 2.678 1.00 98.38 98 ALA A C 1
ATOM 757 O O . ALA A 1 98 ? -5.692 2.952 2.258 1.00 98.38 98 ALA A O 1
ATOM 758 N N . CYS A 1 99 ? -3.437 2.840 2.331 1.00 97.69 99 CYS A N 1
ATOM 759 C CA . CYS A 1 99 ? -3.200 4.054 1.545 1.00 97.69 99 CYS A CA 1
ATOM 760 C C . CYS A 1 99 ? -3.622 3.915 0.077 1.00 97.69 99 CYS A C 1
ATOM 762 O O . CYS A 1 99 ? -4.093 4.873 -0.517 1.00 97.69 99 CYS A O 1
ATOM 764 N N . GLU A 1 100 ? -3.427 2.744 -0.530 1.00 96.50 100 GLU A N 1
ATOM 765 C CA . GLU A 1 100 ? -3.500 2.598 -1.994 1.00 96.50 100 GLU A CA 1
ATOM 766 C C . GLU A 1 100 ? -3.970 1.210 -2.468 1.00 96.50 100 GLU A C 1
ATOM 768 O O . GLU A 1 100 ? -4.158 0.968 -3.665 1.00 96.50 100 GLU A O 1
ATOM 773 N N . GLY A 1 101 ? -4.231 0.303 -1.524 1.00 97.31 101 GLY A N 1
ATOM 774 C CA . GLY A 1 101 ? -4.793 -1.028 -1.745 1.00 97.31 101 GLY A CA 1
ATOM 775 C C . GLY A 1 101 ? -3.777 -2.168 -1.829 1.00 97.31 101 GLY A C 1
ATOM 776 O O . GLY A 1 101 ? -4.150 -3.311 -1.562 1.00 97.31 101 GLY A O 1
ATOM 777 N N . CYS A 1 102 ? -2.501 -1.873 -2.102 1.00 97.69 102 CYS A N 1
ATOM 778 C CA . CYS A 1 102 ? -1.382 -2.826 -2.122 1.00 97.69 102 CYS A CA 1
ATOM 779 C C . CYS A 1 102 ? -1.617 -4.033 -3.059 1.00 97.69 102 CYS A C 1
ATOM 781 O O . CYS A 1 102 ? -2.470 -4.006 -3.948 1.00 97.69 102 CYS A O 1
ATOM 783 N N . ILE A 1 103 ? -0.846 -5.106 -2.858 1.00 97.75 103 ILE A N 1
ATOM 784 C CA . ILE A 1 103 ? -0.923 -6.378 -3.584 1.00 97.75 103 ILE A CA 1
ATOM 785 C C . ILE A 1 103 ? -2.359 -6.928 -3.658 1.00 97.75 103 ILE A C 1
ATOM 787 O O . ILE A 1 103 ? -2.767 -7.319 -4.753 1.00 97.75 103 ILE A O 1
ATOM 791 N N . PRO A 1 104 ? -3.174 -6.932 -2.576 1.00 97.62 104 PRO A N 1
ATOM 792 C CA . PRO A 1 104 ? -4.557 -7.407 -2.666 1.00 97.62 104 PRO A CA 1
ATOM 793 C C . PRO A 1 104 ? -5.415 -6.609 -3.663 1.00 97.62 104 PRO A C 1
ATOM 795 O O . PRO A 1 104 ? -6.392 -7.133 -4.197 1.00 97.62 104 PRO A O 1
ATOM 798 N N . GLY A 1 105 ? -5.046 -5.357 -3.954 1.00 97.62 105 GLY A N 1
ATOM 799 C CA . GLY A 1 105 ? -5.686 -4.520 -4.966 1.00 97.62 105 GLY A CA 1
ATOM 800 C C . GLY A 1 105 ? -5.582 -5.071 -6.391 1.00 97.62 105 GLY A C 1
ATOM 801 O O . GLY A 1 105 ? -6.463 -4.788 -7.198 1.00 97.62 105 GLY A O 1
ATOM 802 N N . LEU A 1 106 ? -4.592 -5.917 -6.703 1.00 97.69 106 LEU A N 1
ATOM 803 C CA . LEU A 1 106 ? -4.475 -6.575 -8.016 1.00 97.69 106 LEU A CA 1
ATOM 804 C C . LEU A 1 106 ? -5.651 -7.514 -8.317 1.00 97.69 106 LEU A C 1
ATOM 806 O O . LEU A 1 106 ? -5.975 -7.743 -9.482 1.00 97.69 106 LEU A O 1
ATOM 810 N N . ALA A 1 107 ? -6.365 -7.983 -7.288 1.00 96.75 107 ALA A N 1
ATOM 811 C CA . ALA A 1 107 ? -7.614 -8.721 -7.458 1.00 96.75 107 ALA A CA 1
ATOM 812 C C . ALA A 1 107 ? -8.677 -7.910 -8.227 1.00 96.75 107 ALA A C 1
ATOM 814 O O . ALA A 1 107 ? -9.578 -8.487 -8.825 1.00 96.75 107 ALA A O 1
ATOM 815 N N . ASN A 1 108 ? -8.553 -6.580 -8.290 1.00 97.75 108 ASN A N 1
ATOM 816 C CA . ASN A 1 108 ? -9.425 -5.713 -9.084 1.00 97.75 108 ASN A CA 1
ATOM 817 C C . ASN A 1 108 ? -9.271 -5.903 -10.604 1.00 97.75 108 ASN A C 1
ATOM 819 O O . ASN A 1 108 ? -9.956 -5.233 -11.374 1.00 97.75 108 ASN A O 1
ATOM 823 N N . LEU A 1 109 ? -8.384 -6.790 -11.060 1.00 97.00 109 LEU A N 1
ATOM 824 C CA . LEU A 1 109 ? -8.294 -7.201 -12.460 1.00 97.00 109 LEU A CA 1
ATOM 825 C C . LEU A 1 109 ? -9.315 -8.283 -12.836 1.00 97.00 109 LEU A C 1
ATOM 827 O O . LEU A 1 109 ? -9.529 -8.504 -14.026 1.00 97.00 109 LEU A O 1
ATOM 831 N N . SER A 1 110 ? -9.948 -8.928 -11.850 1.00 96.31 110 SER A N 1
ATOM 832 C CA . SER A 1 110 ? -10.854 -10.066 -12.041 1.00 96.31 110 SER A CA 1
ATOM 833 C C . SER A 1 110 ? -12.170 -9.890 -11.268 1.00 96.31 110 SER A C 1
ATOM 835 O O . SER A 1 110 ? -12.192 -9.224 -10.230 1.00 96.31 110 SER A O 1
ATOM 837 N N . PRO A 1 111 ? -13.290 -10.465 -11.740 1.00 96.38 111 PRO A N 1
ATOM 838 C CA . PRO A 1 111 ? -14.521 -10.538 -10.956 1.00 96.38 111 PRO A CA 1
ATOM 839 C C . PRO A 1 111 ? -14.360 -11.473 -9.750 1.00 96.38 111 PRO A C 1
ATOM 841 O O . PRO A 1 111 ? -13.548 -12.396 -9.753 1.00 96.38 111 PRO A O 1
ATOM 844 N N . VAL A 1 112 ? -15.180 -11.253 -8.718 1.00 94.62 112 VAL A N 1
ATOM 845 C CA . VAL A 1 112 ? -15.140 -12.030 -7.463 1.00 94.62 112 VAL A CA 1
ATOM 846 C C . VAL A 1 112 ? -15.321 -13.529 -7.700 1.00 94.62 112 VAL A C 1
ATOM 848 O O . VAL A 1 112 ? -14.594 -14.310 -7.093 1.00 94.62 112 VAL A O 1
ATOM 851 N N . GLY A 1 113 ? -16.231 -13.930 -8.594 1.00 93.56 113 GLY A N 1
ATOM 852 C CA . GLY A 1 113 ? -16.447 -15.337 -8.933 1.00 93.56 113 GLY A CA 1
ATOM 853 C C . GLY A 1 113 ? -15.178 -16.038 -9.423 1.00 93.56 113 GLY A C 1
ATOM 854 O O . GLY A 1 113 ? -14.868 -17.121 -8.939 1.00 93.56 113 GLY A O 1
ATOM 855 N N . ASP A 1 114 ? -14.388 -15.390 -10.286 1.00 94.62 114 ASP A N 1
ATOM 856 C CA . ASP A 1 114 ? -13.139 -15.962 -10.812 1.00 94.62 114 ASP A CA 1
ATOM 857 C C . ASP A 1 114 ? -12.077 -16.098 -9.702 1.00 94.62 114 ASP A C 1
ATOM 859 O O . ASP A 1 114 ? -11.341 -17.082 -9.660 1.00 94.62 114 ASP A O 1
ATOM 863 N N . ILE A 1 115 ? -12.033 -15.151 -8.755 1.00 94.56 115 ILE A N 1
ATOM 864 C CA . ILE A 1 115 ? -11.131 -15.200 -7.589 1.00 94.56 115 ILE A CA 1
ATOM 865 C C . ILE A 1 115 ? -11.507 -16.362 -6.661 1.00 94.56 115 ILE A C 1
ATOM 867 O O . ILE A 1 115 ? -10.643 -17.129 -6.240 1.00 94.56 115 ILE A O 1
ATOM 871 N N . VAL A 1 116 ? -12.797 -16.498 -6.342 1.00 94.75 116 VAL A N 1
ATOM 872 C CA . VAL A 1 116 ? -13.314 -17.585 -5.497 1.00 94.75 116 VAL A CA 1
ATOM 873 C C . VAL A 1 116 ? -13.091 -18.930 -6.188 1.00 94.75 116 VAL A C 1
ATOM 875 O O . VAL A 1 116 ? -12.606 -19.866 -5.560 1.00 94.75 116 VAL A O 1
ATOM 878 N N . HIS A 1 117 ? -13.360 -19.020 -7.489 1.00 93.94 117 HIS A N 1
ATOM 879 C CA . HIS A 1 117 ? -13.095 -20.223 -8.265 1.00 93.94 117 HIS A CA 1
ATOM 880 C C . HIS A 1 117 ? -11.618 -20.618 -8.206 1.00 93.94 117 HIS A C 1
ATOM 882 O O . HIS A 1 117 ? -11.308 -21.747 -7.846 1.00 93.94 117 HIS A O 1
ATOM 888 N N . ALA A 1 118 ? -10.702 -19.680 -8.456 1.00 94.38 118 ALA A N 1
ATOM 889 C CA . ALA A 1 118 ? -9.268 -19.948 -8.389 1.00 94.38 118 ALA A CA 1
ATOM 890 C C . ALA A 1 118 ? -8.795 -20.399 -6.992 1.00 94.38 118 ALA A C 1
ATOM 892 O O . ALA A 1 118 ? -7.843 -21.167 -6.892 1.00 94.38 118 ALA A O 1
ATOM 893 N N . ALA A 1 119 ? -9.447 -19.946 -5.915 1.00 94.94 119 ALA A N 1
ATOM 894 C CA . ALA A 1 119 ? -9.103 -20.330 -4.545 1.00 94.94 119 ALA A CA 1
ATOM 895 C C . ALA A 1 119 ? -9.672 -21.700 -4.127 1.00 94.94 119 ALA A C 1
ATOM 897 O O . ALA A 1 119 ? -9.029 -22.427 -3.370 1.00 94.94 119 ALA A O 1
ATOM 898 N N . TYR A 1 120 ? -10.869 -22.057 -4.605 1.00 95.88 120 TYR A N 1
ATOM 899 C CA . TYR A 1 120 ? -11.618 -23.245 -4.163 1.00 95.88 120 TYR A CA 1
ATOM 900 C C . TYR A 1 120 ? -11.780 -24.325 -5.243 1.00 95.88 120 TYR A C 1
ATOM 902 O O . TYR A 1 120 ? -12.451 -25.332 -5.010 1.00 95.88 120 TYR A O 1
ATOM 910 N N . ASN A 1 121 ? -11.166 -24.140 -6.410 1.00 95.31 121 ASN A N 1
ATOM 911 C CA . ASN A 1 121 ? -11.124 -25.123 -7.481 1.00 95.31 121 ASN A CA 1
ATOM 912 C C . ASN A 1 121 ? -9.742 -25.135 -8.150 1.00 95.31 121 ASN A C 1
ATOM 914 O O . ASN A 1 121 ? -9.464 -24.393 -9.091 1.00 95.31 121 ASN A O 1
ATOM 918 N N . THR A 1 122 ? -8.856 -25.989 -7.639 1.00 93.25 122 THR A N 1
ATOM 919 C CA . THR A 1 122 ? -7.499 -26.187 -8.164 1.00 93.25 122 THR A CA 1
ATOM 920 C C . THR A 1 122 ? -7.218 -27.672 -8.351 1.00 93.25 122 THR A C 1
ATOM 922 O O . THR A 1 122 ? -7.948 -28.516 -7.839 1.00 93.25 122 THR A O 1
ATOM 925 N N . ILE A 1 123 ? -6.106 -28.004 -9.012 1.00 94.38 123 ILE A N 1
ATOM 926 C CA . ILE A 1 123 ? -5.660 -29.396 -9.190 1.00 94.38 123 ILE A CA 1
ATOM 927 C C . ILE A 1 123 ? -5.473 -30.168 -7.871 1.00 94.38 123 ILE A C 1
ATOM 929 O O . ILE A 1 123 ? -5.463 -31.394 -7.882 1.00 94.38 123 ILE A O 1
ATOM 933 N N . THR A 1 124 ? -5.302 -29.468 -6.746 1.00 96.50 124 THR A N 1
ATOM 934 C CA . THR A 1 124 ? -5.128 -30.057 -5.410 1.00 96.50 124 THR A CA 1
ATOM 935 C C . THR A 1 124 ? -6.372 -29.945 -4.532 1.00 96.50 124 THR A C 1
ATOM 937 O O . THR A 1 124 ? -6.361 -30.448 -3.411 1.00 96.50 124 THR A O 1
ATOM 940 N N . THR A 1 125 ? -7.430 -29.274 -4.994 1.00 96.56 125 THR A N 1
ATOM 941 C CA . THR A 1 125 ? -8.649 -29.086 -4.205 1.00 96.56 125 THR A CA 1
ATOM 942 C C . THR A 1 125 ? -9.612 -30.244 -4.449 1.00 96.56 125 THR A C 1
ATOM 944 O O . THR A 1 125 ? -10.097 -30.422 -5.562 1.00 96.56 125 THR A O 1
ATOM 947 N N . ASP A 1 126 ? -9.929 -31.011 -3.405 1.00 96.38 126 ASP A N 1
ATOM 948 C CA . ASP A 1 126 ? -10.984 -32.029 -3.459 1.00 96.38 126 ASP A CA 1
ATOM 949 C C . ASP A 1 126 ? -12.364 -31.358 -3.366 1.00 96.38 126 ASP A C 1
ATOM 951 O O . ASP A 1 126 ? -12.866 -31.069 -2.279 1.00 96.38 126 ASP A O 1
ATOM 955 N N . ASN A 1 127 ? -12.942 -31.021 -4.522 1.00 96.06 127 ASN A N 1
ATOM 956 C CA . ASN A 1 127 ? -14.242 -30.355 -4.623 1.00 96.06 127 ASN A CA 1
ATOM 957 C C . ASN A 1 127 ? -15.068 -30.868 -5.823 1.00 96.06 127 ASN A C 1
ATOM 959 O O . ASN A 1 127 ? -15.407 -30.096 -6.721 1.00 96.06 127 ASN A O 1
ATOM 963 N N . PRO A 1 128 ? -15.417 -32.170 -5.870 1.00 94.75 128 PRO A N 1
ATOM 964 C CA . PRO A 1 128 ? -16.073 -32.791 -7.028 1.00 94.75 128 PRO A CA 1
ATOM 965 C C . PRO A 1 128 ? -17.475 -32.240 -7.317 1.00 94.75 128 PRO A C 1
ATOM 967 O O . PRO A 1 128 ? -17.996 -32.422 -8.412 1.00 94.75 128 PRO A O 1
ATOM 970 N N . ASN A 1 129 ? -18.088 -31.583 -6.330 1.00 95.19 129 ASN A N 1
ATOM 971 C CA . ASN A 1 129 ? -19.426 -31.005 -6.426 1.00 95.19 129 ASN A CA 1
ATOM 972 C C . ASN A 1 129 ? -19.402 -29.483 -6.640 1.00 95.19 129 ASN A C 1
ATOM 974 O O . ASN A 1 129 ? -20.457 -28.858 -6.557 1.00 95.19 129 ASN A O 1
ATOM 978 N N . GLU A 1 130 ? -18.219 -28.892 -6.852 1.00 93.25 130 GLU A N 1
ATOM 979 C CA . GLU A 1 130 ? -18.026 -27.451 -7.058 1.00 93.25 130 GLU A CA 1
ATOM 980 C C . GLU A 1 130 ? -18.747 -26.593 -6.001 1.00 93.25 130 GLU A C 1
ATOM 982 O O . GLU A 1 130 ? -19.471 -25.640 -6.293 1.00 93.25 130 GLU A O 1
ATOM 987 N N . ILE A 1 131 ? -18.580 -26.962 -4.732 1.00 93.25 131 ILE A N 1
ATOM 988 C CA . ILE A 1 131 ? -19.166 -26.247 -3.602 1.00 93.25 131 ILE A CA 1
ATOM 989 C C . ILE A 1 131 ? -18.265 -25.057 -3.268 1.00 93.25 131 ILE A C 1
ATOM 991 O O . ILE A 1 131 ? -17.067 -25.215 -3.038 1.00 93.25 131 ILE A O 1
ATOM 995 N N . TYR A 1 132 ? -18.854 -23.865 -3.207 1.00 93.25 132 TYR A N 1
ATOM 996 C CA . TYR A 1 132 ? -18.169 -22.624 -2.841 1.00 93.25 132 TYR A CA 1
ATOM 997 C C . TYR A 1 132 ? -18.729 -22.056 -1.530 1.00 93.25 132 TYR A C 1
ATOM 999 O O . TYR A 1 132 ? -19.901 -22.304 -1.215 1.00 93.25 132 TYR A O 1
ATOM 1007 N N . PRO A 1 133 ? -17.937 -21.270 -0.771 1.00 92.88 133 PRO A N 1
ATOM 1008 C CA . PRO A 1 133 ? -18.421 -20.607 0.434 1.00 92.88 133 PRO A CA 1
ATOM 1009 C C . PRO A 1 133 ? -19.656 -19.746 0.160 1.00 92.88 133 PRO A C 1
ATOM 1011 O O . PRO A 1 133 ? -19.703 -18.976 -0.802 1.00 92.88 133 PRO A O 1
ATOM 1014 N N . ARG A 1 134 ? -20.655 -19.859 1.037 1.00 92.44 134 ARG A N 1
ATOM 1015 C CA . ARG A 1 134 ? -21.865 -19.033 1.020 1.00 92.44 134 ARG A CA 1
ATOM 1016 C C . ARG A 1 134 ? -21.804 -18.034 2.163 1.00 92.44 134 ARG A C 1
ATOM 1018 O O . ARG A 1 134 ? -21.327 -18.365 3.238 1.00 92.44 134 ARG A O 1
ATOM 1025 N N . ILE A 1 135 ? -22.320 -16.831 1.919 1.00 94.81 135 ILE A N 1
ATOM 1026 C CA . ILE A 1 135 ? -22.358 -15.729 2.898 1.00 94.81 135 ILE A CA 1
ATOM 1027 C C . ILE A 1 135 ? -23.161 -16.117 4.145 1.00 94.81 135 ILE A C 1
ATOM 1029 O O . ILE A 1 135 ? -22.851 -15.661 5.240 1.00 94.81 135 ILE A O 1
ATOM 1033 N N . SER A 1 136 ? -24.192 -16.941 3.965 1.00 95.75 136 SER A N 1
ATOM 1034 C CA . SER A 1 136 ? -25.030 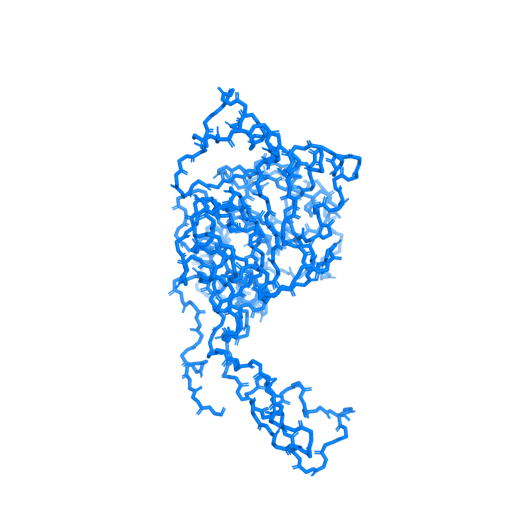-17.476 5.031 1.00 95.75 136 SER A CA 1
ATOM 1035 C C . SER A 1 136 ? -25.274 -18.968 4.804 1.00 95.75 136 SER A C 1
ATOM 1037 O O . SER A 1 136 ? -25.378 -19.421 3.653 1.00 95.75 136 SER A O 1
ATOM 1039 N N . TYR A 1 137 ? -25.324 -19.725 5.899 1.00 95.31 137 TYR A N 1
ATOM 1040 C CA . TYR A 1 137 ? -25.663 -21.140 5.898 1.00 95.31 137 TYR A CA 1
ATOM 1041 C C . TYR A 1 137 ? -26.302 -21.560 7.227 1.00 95.31 137 TYR 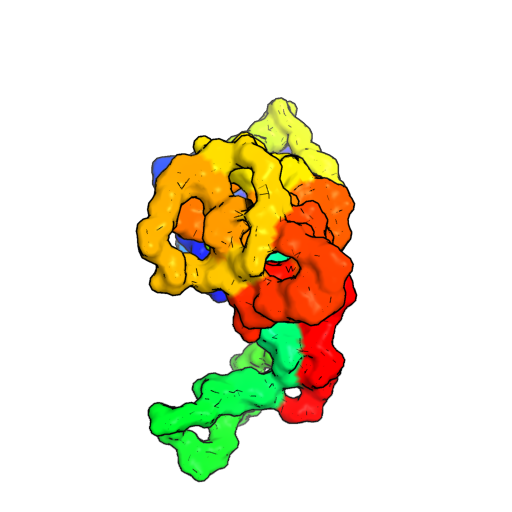A C 1
ATOM 1043 O O . TYR A 1 137 ? -25.708 -21.372 8.289 1.00 95.31 137 TYR A O 1
ATOM 1051 N N . ASP A 1 138 ? -27.483 -22.173 7.166 1.00 96.25 138 ASP A N 1
ATOM 1052 C CA . ASP A 1 138 ? -28.184 -22.679 8.347 1.00 96.25 138 ASP A CA 1
ATOM 1053 C C . ASP A 1 138 ? -27.567 -23.990 8.860 1.00 96.25 138 ASP A C 1
ATOM 1055 O O . ASP A 1 138 ? -27.433 -24.971 8.121 1.00 96.25 138 ASP A O 1
ATOM 1059 N N . VAL A 1 139 ? -27.241 -24.024 10.153 1.00 95.38 139 VAL A N 1
ATOM 1060 C CA . VAL A 1 139 ? -26.835 -25.221 10.905 1.00 95.38 139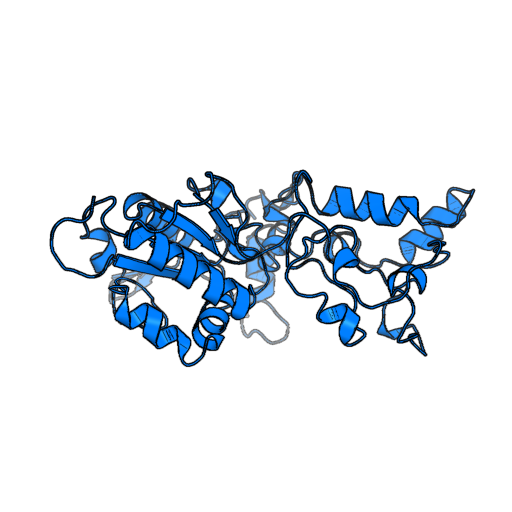 VAL A CA 1
ATOM 1061 C C . VAL A 1 139 ? -27.719 -25.387 12.152 1.00 95.38 139 VAL A C 1
ATOM 1063 O O . VAL A 1 139 ? -28.418 -24.446 12.534 1.00 95.38 139 VAL A O 1
ATOM 1066 N N . PRO A 1 140 ? -27.739 -26.560 12.816 1.00 96.12 140 PRO A N 1
ATOM 1067 C CA . PRO A 1 140 ? -28.548 -26.765 14.024 1.00 96.12 140 PRO A CA 1
ATOM 1068 C C . PRO A 1 140 ? -28.293 -25.744 15.145 1.00 96.12 140 PRO A C 1
ATOM 1070 O O . PRO A 1 140 ? -29.197 -25.444 15.922 1.00 96.12 140 PRO A O 1
ATOM 1073 N N . GLU A 1 141 ? -27.075 -25.211 15.230 1.00 95.62 141 GLU A N 1
ATOM 1074 C CA . GLU A 1 141 ? -26.645 -24.221 16.218 1.00 95.62 141 GLU A CA 1
ATOM 1075 C C . GLU A 1 141 ? -27.043 -22.775 15.864 1.00 95.62 141 GLU A C 1
ATOM 1077 O O . GLU A 1 141 ? -26.934 -21.895 16.720 1.00 95.62 141 GLU A O 1
ATOM 1082 N N . GLY A 1 142 ? -27.505 -22.513 14.636 1.00 95.25 142 GLY A N 1
ATOM 1083 C CA . GLY A 1 142 ? -27.903 -21.186 14.158 1.00 95.25 142 GLY A CA 1
ATOM 1084 C C . GLY A 1 142 ? -27.498 -20.906 12.708 1.00 95.25 142 GLY A C 1
ATOM 1085 O O . GLY A 1 142 ? -27.092 -21.796 11.968 1.00 95.25 142 GLY A O 1
ATOM 1086 N N . GLU A 1 143 ? -27.596 -19.645 12.294 1.00 95.94 143 GLU A N 1
ATOM 1087 C CA . GLU A 1 143 ? -27.126 -19.193 10.981 1.00 95.94 143 GLU A CA 1
ATOM 1088 C C . GLU A 1 143 ? -25.628 -18.852 11.059 1.00 95.94 143 GLU A C 1
ATOM 1090 O O . GLU A 1 143 ? -25.218 -17.970 11.818 1.00 95.94 143 GLU A O 1
ATOM 1095 N N . LEU A 1 144 ? -24.791 -19.549 10.285 1.00 95.06 144 LEU A N 1
ATOM 1096 C CA . LEU A 1 144 ? -23.385 -19.184 10.110 1.00 95.06 144 LEU A CA 1
ATOM 1097 C C . LEU A 1 144 ? -23.275 -18.063 9.084 1.00 95.06 144 LEU A C 1
ATOM 1099 O O . LEU A 1 144 ? -23.851 -18.160 8.002 1.00 95.06 144 LEU A O 1
ATOM 1103 N N . HIS A 1 145 ? -22.475 -17.045 9.394 1.00 94.81 145 HIS A N 1
ATOM 1104 C CA . HIS A 1 145 ? -22.225 -15.917 8.506 1.00 94.81 145 HIS A CA 1
ATOM 1105 C C . HIS A 1 145 ? -20.731 -15.755 8.217 1.00 94.81 145 HIS A C 1
ATOM 1107 O O . HIS A 1 145 ? -19.907 -15.832 9.129 1.00 94.81 145 HIS A O 1
ATOM 1113 N N . ILE A 1 146 ? -20.392 -15.487 6.954 1.00 95.62 146 ILE A N 1
ATOM 1114 C CA . ILE A 1 146 ? -19.060 -15.021 6.553 1.00 95.62 146 ILE A CA 1
ATOM 1115 C C . ILE A 1 146 ? -19.166 -13.669 5.835 1.00 95.62 146 ILE A C 1
ATOM 1117 O O . ILE A 1 146 ? -20.145 -13.446 5.116 1.00 95.62 146 ILE A O 1
ATOM 1121 N N . PRO A 1 147 ? -18.149 -12.794 5.953 1.00 96.88 147 PRO A N 1
ATOM 1122 C CA . PRO A 1 147 ? -18.162 -11.491 5.301 1.00 96.88 147 PRO A CA 1
ATOM 1123 C C . PRO A 1 147 ? -18.345 -11.587 3.783 1.00 96.88 147 PRO A C 1
ATOM 1125 O O . PRO A 1 147 ? -17.681 -12.371 3.094 1.00 96.88 147 PRO A O 1
ATOM 1128 N N . LYS A 1 148 ? -19.206 -10.736 3.227 1.00 95.94 148 LYS A N 1
ATOM 1129 C CA . LYS A 1 148 ? -19.405 -10.626 1.784 1.00 95.94 148 LYS A CA 1
ATOM 1130 C C . LYS A 1 148 ? -18.242 -9.877 1.147 1.00 95.94 148 LYS A C 1
ATOM 1132 O O . LYS A 1 148 ? -18.027 -8.694 1.411 1.00 95.94 148 LYS A O 1
ATOM 1137 N N . LEU A 1 149 ? -17.551 -10.524 0.210 1.00 95.75 149 LEU A N 1
ATOM 1138 C CA . LEU A 1 149 ? -16.549 -9.856 -0.620 1.00 95.75 149 LEU A CA 1
ATOM 1139 C C . LEU A 1 149 ? -17.178 -8.695 -1.411 1.00 95.75 149 LEU A C 1
ATOM 1141 O O . LEU A 1 149 ? -18.166 -8.855 -2.133 1.00 95.75 149 LEU A O 1
ATOM 1145 N N . ALA A 1 150 ? -16.565 -7.516 -1.308 1.00 95.88 150 ALA A N 1
ATOM 1146 C CA . ALA A 1 150 ? -16.839 -6.388 -2.186 1.00 95.88 150 ALA A CA 1
ATOM 1147 C C . ALA A 1 150 ? -16.456 -6.756 -3.627 1.00 95.88 150 ALA A C 1
ATOM 1149 O O . ALA A 1 150 ? -15.653 -7.659 -3.834 1.00 95.88 150 ALA A O 1
ATOM 1150 N N . LYS A 1 151 ? -16.988 -6.057 -4.637 1.00 95.81 151 LYS A N 1
ATOM 1151 C CA . LYS A 1 151 ? -16.619 -6.300 -6.049 1.00 95.81 151 LYS A CA 1
ATOM 1152 C C . LYS A 1 151 ? -15.146 -5.996 -6.315 1.00 95.81 151 LYS A C 1
ATOM 1154 O O . LYS A 1 151 ? -14.432 -6.782 -6.929 1.00 95.81 151 LYS A O 1
ATOM 1159 N N . VAL A 1 152 ? -14.693 -4.875 -5.770 1.00 97.44 152 VAL A N 1
ATOM 1160 C CA . VAL A 1 152 ? -13.316 -4.402 -5.850 1.00 97.44 152 VAL A CA 1
ATOM 1161 C C . VAL A 1 152 ? -12.821 -4.062 -4.453 1.00 97.44 152 VAL A C 1
ATOM 1163 O O . VAL A 1 152 ? -13.600 -3.651 -3.588 1.00 97.44 152 VAL A O 1
ATOM 1166 N N . LEU A 1 153 ? -11.522 -4.223 -4.247 1.00 98.19 153 LEU A N 1
ATOM 1167 C CA . LEU A 1 153 ? -10.818 -3.664 -3.112 1.00 98.19 153 LEU A CA 1
ATOM 1168 C C . LEU A 1 153 ? -10.735 -2.147 -3.270 1.00 98.19 153 LEU A C 1
ATOM 1170 O O . LEU A 1 153 ? -10.505 -1.651 -4.375 1.00 98.19 153 LEU A O 1
ATOM 1174 N N . ARG A 1 154 ? -10.889 -1.425 -2.163 1.00 98.31 154 ARG A N 1
ATOM 1175 C CA . ARG A 1 154 ? -10.687 0.027 -2.091 1.00 98.31 154 ARG A CA 1
ATOM 1176 C C . ARG A 1 154 ? -9.653 0.357 -1.007 1.00 98.31 154 ARG A C 1
ATOM 1178 O O . ARG A 1 154 ? -9.672 -0.321 0.023 1.00 98.31 154 ARG A O 1
ATOM 1185 N N . PRO A 1 155 ? -8.782 1.362 -1.196 1.00 98.19 155 PRO A N 1
ATOM 1186 C CA . PRO A 1 155 ? -8.080 1.987 -0.077 1.00 98.19 155 PRO A CA 1
ATOM 1187 C C . PRO A 1 155 ? -9.070 2.628 0.910 1.00 98.19 155 PRO A C 1
ATOM 1189 O O . PRO A 1 155 ? -10.263 2.776 0.621 1.00 98.19 155 PRO A O 1
ATOM 1192 N N . LEU A 1 156 ? -8.577 2.944 2.106 1.00 98.69 156 LEU A N 1
ATOM 1193 C CA . LEU A 1 156 ? -9.385 3.382 3.244 1.00 98.69 156 LEU A CA 1
ATOM 1194 C C . LEU A 1 156 ? -10.092 4.723 2.992 1.00 98.69 156 LEU A C 1
ATOM 1196 O O . LEU A 1 156 ? -11.266 4.878 3.333 1.00 98.69 156 LEU A O 1
ATOM 1200 N N . ASP A 1 157 ? -9.387 5.661 2.365 1.00 97.69 157 ASP A N 1
ATOM 1201 C CA . ASP A 1 157 ? -9.822 7.033 2.074 1.00 97.69 157 ASP A CA 1
ATOM 1202 C C . ASP A 1 157 ? -10.991 7.123 1.073 1.00 97.69 157 ASP A C 1
ATOM 1204 O O . ASP A 1 157 ? -11.728 8.107 1.045 1.00 97.69 157 ASP A O 1
ATOM 1208 N N . LEU A 1 158 ? -11.232 6.066 0.290 1.00 97.19 158 LEU A N 1
ATOM 1209 C CA . LEU A 1 158 ? -12.424 5.937 -0.555 1.00 97.19 158 LEU A CA 1
ATOM 1210 C C . LEU A 1 158 ? -13.674 5.472 0.210 1.00 97.19 158 LEU A C 1
ATOM 1212 O O . LEU A 1 158 ? -14.745 5.344 -0.394 1.00 97.19 158 LEU A O 1
ATOM 1216 N N . VAL A 1 159 ? -13.552 5.155 1.501 1.00 98.31 159 VAL A N 1
ATOM 1217 C CA . VAL A 1 159 ? -14.642 4.609 2.327 1.00 98.31 159 VAL A CA 1
ATOM 1218 C C . VAL A 1 159 ? -14.931 5.484 3.540 1.00 98.31 159 VAL A C 1
ATOM 1220 O O . VAL A 1 159 ? -16.100 5.672 3.883 1.00 98.31 159 VAL A O 1
ATOM 1223 N N . VAL A 1 160 ? -13.896 6.028 4.176 1.00 98.62 160 VAL A N 1
ATOM 1224 C CA . VAL A 1 160 ? -14.009 6.930 5.325 1.00 98.62 160 VAL A CA 1
ATOM 1225 C C . VAL A 1 160 ? -13.004 8.069 5.226 1.00 98.62 160 VAL A C 1
ATOM 1227 O O . VAL A 1 160 ? -11.992 7.968 4.545 1.00 98.62 160 VAL A O 1
ATOM 1230 N N . ASP A 1 161 ? -13.284 9.151 5.943 1.00 97.94 161 ASP A N 1
ATOM 1231 C CA . ASP A 1 161 ? -12.393 10.302 6.035 1.00 97.94 161 ASP A CA 1
ATOM 1232 C C . ASP A 1 161 ? -11.116 9.968 6.827 1.00 97.94 161 ASP A C 1
ATOM 1234 O O . ASP A 1 161 ? -11.189 9.455 7.945 1.00 97.94 161 ASP A O 1
ATOM 1238 N N . VAL A 1 162 ? -9.942 10.265 6.279 1.00 97.25 162 VAL A N 1
ATOM 1239 C CA . VAL A 1 162 ? -8.647 9.986 6.924 1.00 97.25 162 VAL A CA 1
ATOM 1240 C C . VAL A 1 162 ? -7.886 11.279 7.190 1.00 97.25 162 VAL A C 1
ATOM 1242 O O . VAL A 1 162 ? -7.991 12.247 6.435 1.00 97.25 162 VAL A O 1
ATOM 1245 N N . ASP A 1 163 ? -7.123 11.299 8.280 1.00 95.62 163 ASP A N 1
ATOM 1246 C CA . ASP A 1 163 ? -6.406 12.494 8.723 1.00 95.62 163 ASP A CA 1
ATOM 1247 C C . ASP A 1 163 ? -4.980 12.541 8.174 1.00 95.62 163 ASP A C 1
ATOM 1249 O O . ASP A 1 163 ? -4.529 13.586 7.711 1.00 95.62 163 ASP A O 1
ATOM 1253 N N . CYS A 1 164 ? -4.273 11.410 8.185 1.00 95.12 164 CYS A N 1
ATOM 1254 C CA . CYS A 1 164 ? -2.900 11.302 7.689 1.00 95.12 164 CYS A CA 1
ATOM 1255 C C . CYS A 1 164 ? -2.660 9.954 7.003 1.00 95.12 164 CYS A C 1
ATOM 1257 O O . CYS A 1 164 ? -3.391 8.984 7.221 1.00 95.12 164 CYS A O 1
ATOM 1259 N N . TYR A 1 165 ? -1.577 9.877 6.233 1.00 96.56 165 TYR A N 1
ATOM 1260 C CA . TYR A 1 165 ? -1.145 8.668 5.537 1.00 96.56 165 TYR A CA 1
ATOM 1261 C C . TYR A 1 165 ? 0.267 8.287 5.964 1.00 96.56 165 TYR A C 1
ATOM 1263 O O . TYR A 1 165 ? 1.152 9.135 5.999 1.00 96.56 165 TYR A O 1
ATOM 1271 N N . MET A 1 166 ? 0.507 7.010 6.235 1.00 96.31 166 MET A N 1
ATOM 1272 C CA . MET A 1 166 ? 1.854 6.481 6.425 1.00 96.31 166 MET A CA 1
ATOM 1273 C C . MET A 1 166 ? 2.080 5.326 5.443 1.00 96.31 166 MET A C 1
ATOM 1275 O O . MET A 1 166 ? 1.615 4.214 5.700 1.00 96.31 166 MET A O 1
ATOM 1279 N N . PRO A 1 167 ? 2.761 5.563 4.311 1.00 96.31 167 PRO A N 1
ATOM 1280 C CA . PRO A 1 167 ? 2.962 4.551 3.285 1.00 96.31 167 PRO A CA 1
ATOM 1281 C C . PRO A 1 167 ? 4.073 3.559 3.651 1.00 96.31 167 PRO A C 1
ATOM 1283 O O . PRO A 1 167 ? 4.856 3.774 4.574 1.00 96.31 167 PRO A O 1
ATOM 1286 N N . GLY A 1 168 ? 4.144 2.472 2.880 1.00 96.88 168 GLY A N 1
ATOM 1287 C CA . GLY A 1 168 ? 5.129 1.401 3.028 1.00 96.88 168 GLY A CA 1
ATOM 1288 C C . GLY A 1 168 ? 4.471 0.027 3.148 1.00 96.88 168 GLY A C 1
ATOM 1289 O O . GLY A 1 168 ? 3.383 -0.114 3.709 1.00 96.88 168 GLY A O 1
ATOM 1290 N N . CYS A 1 169 ? 5.121 -1.013 2.623 1.00 97.50 169 CYS A N 1
ATOM 1291 C CA . CYS A 1 169 ? 4.640 -2.397 2.707 1.00 97.50 169 CYS A CA 1
ATOM 1292 C C . CYS A 1 169 ? 5.676 -3.321 3.380 1.00 97.50 169 CYS A C 1
ATOM 1294 O O . CYS A 1 169 ? 6.298 -4.129 2.683 1.00 97.50 169 CYS A O 1
ATOM 1296 N N . PRO A 1 170 ? 5.838 -3.243 4.717 1.00 97.12 170 PRO A N 1
ATOM 1297 C CA . PRO A 1 170 ? 5.216 -2.277 5.637 1.00 97.12 170 PRO A CA 1
ATOM 1298 C C . PRO A 1 170 ? 6.014 -0.957 5.743 1.00 97.12 170 PRO A C 1
ATOM 1300 O O . PRO A 1 170 ? 7.098 -0.862 5.164 1.00 97.12 170 PRO A O 1
ATOM 1303 N N . PRO A 1 171 ? 5.499 0.074 6.444 1.00 96.00 171 PRO A N 1
ATOM 1304 C CA . PRO A 1 171 ? 6.316 1.206 6.882 1.00 96.00 171 PRO A CA 1
ATOM 1305 C C . PRO A 1 171 ? 7.460 0.726 7.786 1.00 96.00 171 PRO A C 1
ATOM 1307 O O . PRO A 1 171 ? 7.322 -0.269 8.498 1.00 96.00 171 PRO A O 1
ATOM 1310 N N . GLU A 1 172 ? 8.591 1.423 7.782 1.00 94.94 172 GLU A N 1
ATOM 1311 C CA . GLU A 1 172 ? 9.775 1.011 8.538 1.00 94.94 172 GLU A CA 1
ATOM 1312 C C . GLU A 1 172 ? 9.673 1.380 10.022 1.00 94.94 172 GLU A C 1
ATOM 1314 O O . GLU A 1 172 ? 9.180 2.451 10.376 1.00 94.94 172 GLU A O 1
ATOM 1319 N N . SER A 1 173 ? 10.229 0.541 10.905 1.00 91.44 173 SER A N 1
ATOM 1320 C CA . SER A 1 173 ? 10.123 0.714 12.364 1.00 91.44 173 SER A CA 1
ATOM 1321 C C . SER A 1 173 ? 10.570 2.093 12.856 1.00 91.44 173 SER A C 1
ATOM 1323 O O . SER A 1 173 ? 9.955 2.664 13.751 1.00 91.44 173 SER A O 1
ATOM 1325 N N . HIS A 1 174 ? 11.620 2.667 12.260 1.00 89.50 174 HIS A N 1
ATOM 1326 C CA . HIS A 1 174 ? 12.100 4.000 12.636 1.00 89.50 174 HIS A CA 1
ATOM 1327 C C . HIS A 1 174 ? 11.095 5.112 12.281 1.00 89.50 174 HIS A C 1
ATOM 1329 O O . HIS A 1 174 ? 10.980 6.088 13.018 1.00 89.50 174 HIS A O 1
ATOM 1335 N N . GLN A 1 175 ? 10.329 4.948 11.196 1.00 91.75 175 GLN A N 1
ATOM 1336 C CA . GLN A 1 175 ? 9.268 5.876 10.785 1.00 91.75 175 GLN A CA 1
ATOM 1337 C C . GLN A 1 175 ? 8.078 5.776 11.744 1.00 91.75 175 GLN A C 1
ATOM 1339 O O . GLN A 1 175 ? 7.539 6.792 12.183 1.00 91.75 175 GLN A O 1
ATOM 1344 N N . ILE A 1 176 ? 7.715 4.547 12.120 1.00 91.56 176 ILE A N 1
ATOM 1345 C CA . ILE A 1 176 ? 6.667 4.263 13.106 1.00 91.56 176 ILE A CA 1
ATOM 1346 C C . ILE A 1 176 ? 7.030 4.892 14.457 1.00 91.56 176 ILE A C 1
ATOM 1348 O O . ILE A 1 176 ? 6.226 5.628 15.026 1.00 91.56 176 ILE A O 1
ATOM 1352 N N . ALA A 1 177 ? 8.256 4.665 14.938 1.00 88.31 177 ALA A N 1
ATOM 1353 C CA . ALA A 1 177 ? 8.754 5.236 16.187 1.00 88.31 177 ALA A CA 1
ATOM 1354 C C . ALA A 1 177 ? 8.715 6.773 16.176 1.00 88.31 177 ALA A C 1
ATOM 1356 O O . ALA A 1 177 ? 8.235 7.380 17.132 1.00 88.31 177 ALA A O 1
ATOM 1357 N N . ALA A 1 178 ? 9.146 7.403 15.078 1.00 87.62 178 ALA A N 1
ATOM 1358 C CA . ALA A 1 178 ? 9.114 8.857 14.935 1.00 87.62 178 ALA A CA 1
ATOM 1359 C C . ALA A 1 178 ? 7.685 9.426 14.986 1.00 87.62 178 ALA A C 1
ATOM 1361 O O . ALA A 1 178 ? 7.461 10.493 15.560 1.00 87.62 178 ALA A O 1
ATOM 1362 N N . VAL A 1 179 ? 6.703 8.717 14.422 1.00 85.50 179 VAL A N 1
ATOM 1363 C CA . VAL A 1 179 ? 5.297 9.136 14.490 1.00 85.50 179 VAL A CA 1
ATOM 1364 C C . VAL A 1 179 ? 4.697 8.912 15.870 1.00 85.50 179 VAL A C 1
ATOM 1366 O O . VAL A 1 179 ? 3.976 9.785 16.344 1.00 85.50 179 VAL A O 1
ATOM 1369 N N . ILE A 1 180 ? 5.026 7.814 16.554 1.00 83.69 180 ILE A N 1
ATOM 1370 C CA . ILE A 1 180 ? 4.641 7.622 17.960 1.00 83.69 180 ILE A CA 1
ATOM 1371 C C . ILE A 1 180 ? 5.167 8.790 18.806 1.00 83.69 180 ILE A C 1
ATOM 1373 O O . ILE A 1 180 ? 4.397 9.405 19.544 1.00 83.69 180 ILE A O 1
ATOM 1377 N N . ASP A 1 181 ? 6.439 9.163 18.639 1.00 86.62 181 ASP A N 1
ATOM 1378 C CA . ASP A 1 181 ? 7.043 10.297 19.346 1.00 86.62 181 ASP A CA 1
ATOM 1379 C C . ASP A 1 181 ? 6.335 11.623 19.040 1.00 86.62 181 ASP A C 1
ATOM 1381 O O . ASP A 1 181 ? 6.092 12.423 19.948 1.00 86.62 181 ASP A O 1
ATOM 1385 N N . LEU A 1 182 ? 5.974 11.864 17.775 1.00 86.00 182 LEU A N 1
ATOM 1386 C CA . LEU A 1 182 ? 5.210 13.045 17.378 1.00 86.00 182 LEU A CA 1
ATOM 1387 C C . LEU A 1 182 ? 3.843 13.085 18.069 1.00 86.00 182 LEU A C 1
ATOM 1389 O O . LEU A 1 182 ? 3.483 14.110 18.643 1.00 86.00 182 LEU A O 1
ATOM 1393 N N . VAL A 1 183 ? 3.096 11.980 18.061 1.00 82.62 183 VAL A N 1
ATOM 1394 C CA . VAL A 1 183 ? 1.768 11.927 18.689 1.00 82.62 183 VAL A CA 1
ATOM 1395 C C . VAL A 1 183 ? 1.882 12.122 20.202 1.00 82.62 183 VAL A C 1
ATOM 1397 O O . VAL A 1 183 ? 1.087 12.861 20.779 1.00 82.62 183 VAL A O 1
ATOM 1400 N N . ILE A 1 184 ? 2.896 11.543 20.853 1.00 83.12 184 ILE A N 1
ATOM 1401 C CA . ILE A 1 184 ? 3.159 11.770 22.283 1.00 83.12 184 ILE A CA 1
ATOM 1402 C C . ILE A 1 184 ? 3.401 13.260 22.561 1.00 83.12 184 ILE A C 1
ATOM 1404 O O . ILE A 1 184 ? 2.835 13.807 23.509 1.00 83.12 184 ILE A O 1
ATOM 1408 N N . LYS A 1 185 ? 4.200 13.942 21.731 1.00 86.62 185 LYS A N 1
ATOM 1409 C CA . LYS A 1 185 ? 4.432 15.391 21.858 1.00 86.62 185 LYS A CA 1
ATOM 1410 C C . LYS A 1 185 ? 3.151 16.199 21.657 1.00 86.62 185 LYS A C 1
ATOM 1412 O O . LYS A 1 185 ? 2.898 17.122 22.426 1.00 86.62 185 LYS A O 1
ATOM 1417 N N . VAL A 1 186 ? 2.312 15.828 20.689 1.00 83.94 186 VAL A N 1
ATOM 1418 C CA . VAL A 1 186 ? 0.998 16.458 20.472 1.00 83.94 186 VAL A CA 1
ATOM 1419 C C . VAL A 1 186 ? 0.113 16.325 21.710 1.00 83.94 186 VAL A C 1
ATOM 1421 O O . VAL A 1 186 ? -0.468 17.307 22.165 1.00 83.94 186 VAL A O 1
ATOM 1424 N N . VAL A 1 187 ? 0.043 15.131 22.304 1.00 80.62 187 VAL A N 1
ATOM 1425 C CA . VAL A 1 187 ? -0.741 14.883 23.527 1.00 80.62 187 VAL A CA 1
ATOM 1426 C C . VAL A 1 187 ? -0.253 15.735 24.697 1.00 80.62 187 VAL A C 1
ATOM 1428 O O . VAL A 1 187 ? -1.064 16.209 25.493 1.00 80.62 187 VAL A O 1
ATOM 1431 N N . LYS A 1 188 ? 1.061 15.953 24.794 1.00 83.06 188 LYS A N 1
ATOM 1432 C CA . LYS A 1 188 ? 1.685 16.802 25.818 1.00 83.06 188 LYS A CA 1
ATOM 1433 C C . LYS A 1 188 ? 1.559 18.304 25.530 1.00 83.06 188 LYS A C 1
ATOM 1435 O O . LYS A 1 188 ? 1.942 19.107 26.375 1.00 83.06 188 LYS A O 1
ATOM 1440 N N . GLY A 1 189 ? 1.011 18.692 24.376 1.00 84.19 189 GLY A N 1
ATOM 1441 C CA . GLY A 1 189 ? 0.919 20.090 23.946 1.00 84.19 189 GLY A CA 1
ATOM 1442 C C . GLY A 1 189 ? 2.259 20.689 23.503 1.00 84.19 189 GLY A C 1
ATOM 1443 O O . GLY A 1 189 ? 2.406 21.906 23.480 1.00 84.19 189 GLY A O 1
ATOM 1444 N N . GLU A 1 190 ? 3.238 19.845 23.174 1.00 88.81 190 GLU A N 1
ATOM 1445 C CA . GLU A 1 190 ? 4.592 20.233 22.752 1.00 88.81 190 GLU A CA 1
ATOM 1446 C C . GLU A 1 190 ? 4.738 20.309 21.221 1.00 88.81 190 GLU A C 1
ATOM 1448 O O . GLU A 1 190 ? 5.744 20.804 20.715 1.00 88.81 190 GLU A O 1
ATOM 1453 N N . ALA A 1 191 ? 3.757 19.793 20.478 1.00 87.56 191 ALA A N 1
ATOM 1454 C CA . ALA A 1 191 ? 3.722 19.791 19.019 1.00 87.56 191 ALA A CA 1
ATOM 1455 C C . ALA A 1 191 ? 2.279 19.883 18.502 1.00 87.56 191 ALA A C 1
ATOM 1457 O O . ALA A 1 191 ? 1.322 19.653 19.241 1.00 87.56 191 ALA A O 1
ATOM 1458 N N . GLU A 1 192 ? 2.135 20.168 17.212 1.00 85.31 192 GLU A N 1
ATOM 1459 C CA . GLU A 1 192 ? 0.859 20.122 16.496 1.00 85.31 192 GLU A CA 1
ATOM 1460 C C . GLU A 1 192 ? 0.842 18.937 15.528 1.00 85.31 192 GLU A C 1
ATOM 1462 O O . GLU A 1 192 ? 1.890 18.469 15.070 1.00 85.31 192 GLU A O 1
ATOM 1467 N N . LEU A 1 193 ? -0.355 18.428 15.230 1.00 82.06 193 LEU A N 1
ATOM 1468 C CA . LEU A 1 193 ? -0.502 17.411 14.195 1.00 82.06 193 LEU A CA 1
ATOM 1469 C C . LEU A 1 193 ? -0.218 18.025 12.823 1.00 82.06 193 LEU A C 1
ATOM 1471 O O . LEU A 1 193 ? -0.576 19.182 12.589 1.00 82.06 193 LEU A O 1
ATOM 1475 N N . PRO A 1 194 ? 0.366 17.248 11.898 1.00 85.25 194 PRO A N 1
ATOM 1476 C CA . PRO A 1 194 ? 0.470 17.658 10.511 1.00 85.25 194 PRO A CA 1
ATOM 1477 C C . PRO A 1 194 ? -0.903 18.025 9.932 1.00 85.25 194 PRO A C 1
ATOM 1479 O O . PRO A 1 194 ? -1.923 17.487 10.384 1.00 85.25 194 PRO A O 1
ATOM 1482 N N . PRO A 1 195 ? -0.947 18.916 8.926 1.00 90.56 195 PRO A N 1
ATOM 1483 C CA . PRO A 1 195 ? -2.179 19.223 8.222 1.00 90.56 195 PRO A CA 1
ATOM 1484 C C . PRO A 1 195 ? -2.893 17.955 7.751 1.00 90.56 195 PRO A C 1
ATOM 1486 O O . PRO A 1 195 ? -2.279 16.959 7.367 1.00 90.56 195 PRO A O 1
ATOM 1489 N N . LYS A 1 196 ? -4.223 18.000 7.745 1.00 93.50 196 LYS A N 1
ATOM 1490 C CA . LYS A 1 196 ? -5.016 16.894 7.223 1.00 93.50 196 LYS A CA 1
ATOM 1491 C C . LYS A 1 196 ? -4.621 16.584 5.776 1.00 93.50 196 LYS A C 1
ATOM 1493 O O . LYS A 1 196 ? -4.505 17.488 4.952 1.00 93.50 196 LYS A O 1
ATOM 1498 N N . GLY A 1 197 ? -4.446 15.301 5.478 1.00 92.81 197 GLY A N 1
ATOM 1499 C CA . GLY A 1 197 ? -3.965 14.807 4.191 1.00 92.81 197 GLY A CA 1
ATOM 1500 C C . GLY A 1 197 ? -2.446 14.660 4.106 1.00 92.81 197 GLY A C 1
ATOM 1501 O O . GLY A 1 197 ? -1.959 14.130 3.112 1.00 92.81 197 GLY A O 1
ATOM 1502 N N . SER A 1 198 ? -1.691 15.070 5.131 1.00 93.62 198 SER A N 1
ATOM 1503 C CA . SER A 1 198 ? -0.240 14.900 5.142 1.00 93.62 198 SER A CA 1
ATOM 1504 C C . SER A 1 198 ? 0.176 13.431 5.111 1.00 93.62 198 SER A C 1
ATOM 1506 O O . SER A 1 198 ? -0.388 12.570 5.797 1.00 93.62 198 SER A O 1
ATOM 1508 N N . VAL A 1 199 ? 1.238 13.176 4.351 1.00 94.81 199 VAL A N 1
ATOM 1509 C CA . VAL A 1 199 ? 2.009 11.941 4.431 1.00 94.81 199 VAL A CA 1
ATOM 1510 C C . VAL A 1 199 ? 3.041 12.089 5.547 1.00 94.81 199 VAL A C 1
ATOM 1512 O O . VAL A 1 199 ? 3.810 13.044 5.570 1.00 94.81 199 VAL A O 1
ATOM 1515 N N . ILE A 1 200 ? 3.043 11.154 6.494 1.00 92.81 200 ILE A N 1
ATOM 1516 C CA . ILE A 1 200 ? 3.907 11.174 7.675 1.00 92.81 200 ILE A CA 1
ATOM 1517 C C . ILE A 1 200 ? 4.881 10.002 7.653 1.00 92.81 200 ILE A C 1
ATOM 1519 O O . ILE A 1 200 ? 4.582 8.918 7.154 1.00 92.81 200 ILE A O 1
ATOM 1523 N N . GLY A 1 201 ? 6.069 10.225 8.211 1.00 89.94 201 GLY A N 1
ATOM 1524 C CA . GLY A 1 201 ? 7.123 9.217 8.286 1.00 89.94 201 GLY A CA 1
ATOM 1525 C C . GLY A 1 201 ? 7.868 8.973 6.971 1.00 89.94 201 GLY A C 1
ATOM 1526 O O . GLY A 1 201 ? 8.914 8.347 7.021 1.00 89.94 201 GLY A O 1
ATOM 1527 N N . ALA A 1 202 ? 7.407 9.487 5.829 1.00 93.69 202 ALA A N 1
ATOM 1528 C CA . ALA A 1 202 ? 8.057 9.371 4.519 1.00 93.69 202 ALA A CA 1
ATOM 1529 C C . ALA A 1 202 ? 8.441 10.756 3.963 1.00 93.69 202 ALA A C 1
ATOM 1531 O O . ALA A 1 202 ? 7.928 11.769 4.432 1.00 93.69 202 ALA A O 1
ATOM 1532 N N . GLY A 1 203 ? 9.355 10.803 2.991 1.00 93.19 203 GLY A N 1
ATOM 1533 C CA . GLY A 1 203 ? 9.762 12.055 2.343 1.00 93.19 203 GLY A CA 1
ATOM 1534 C C . GLY A 1 203 ? 8.810 12.477 1.222 1.00 93.19 203 GLY A C 1
ATOM 1535 O O . GLY A 1 203 ? 7.903 11.731 0.859 1.00 93.19 203 GLY A O 1
ATOM 1536 N N . ASP A 1 204 ? 9.031 13.658 0.644 1.00 95.19 204 ASP A N 1
ATOM 1537 C CA . ASP A 1 204 ? 8.188 14.207 -0.436 1.00 95.19 204 ASP A CA 1
ATOM 1538 C C . ASP A 1 204 ? 8.717 13.910 -1.842 1.00 95.19 204 ASP A C 1
ATOM 1540 O O . ASP A 1 204 ? 7.985 14.007 -2.828 1.00 95.19 204 ASP A O 1
ATOM 1544 N N . SER A 1 205 ? 9.988 13.519 -1.936 1.00 96.25 205 SER A N 1
ATOM 1545 C CA . SER A 1 205 ? 10.644 13.185 -3.197 1.00 96.25 205 SER A CA 1
ATOM 1546 C C . SER A 1 205 ? 10.569 11.682 -3.489 1.00 96.25 205 SER A C 1
ATOM 1548 O O . SER A 1 205 ? 9.714 10.957 -2.979 1.00 96.25 205 SER A O 1
ATOM 1550 N N . THR A 1 206 ? 11.463 11.199 -4.347 1.00 97.69 206 THR A N 1
ATOM 1551 C CA . THR A 1 206 ? 11.510 9.818 -4.813 1.00 97.69 206 THR A CA 1
ATOM 1552 C C . THR A 1 206 ? 12.620 9.018 -4.136 1.00 97.69 206 THR A C 1
ATOM 1554 O O . THR A 1 206 ? 13.617 9.575 -3.682 1.00 97.69 206 THR A O 1
ATOM 1557 N N . VAL A 1 207 ? 12.508 7.687 -4.145 1.00 98.19 207 VAL A N 1
ATOM 1558 C CA . VAL A 1 207 ? 13.551 6.755 -3.671 1.00 98.19 207 VAL A CA 1
ATOM 1559 C C . VAL A 1 207 ? 14.908 7.038 -4.316 1.00 98.19 207 VAL A C 1
ATOM 1561 O O . VAL A 1 207 ? 15.948 6.745 -3.733 1.00 98.19 207 VAL A O 1
ATOM 1564 N N . CYS A 1 208 ? 14.924 7.606 -5.524 1.00 97.00 208 CYS A N 1
ATOM 1565 C CA . CYS A 1 208 ? 16.163 7.968 -6.188 1.00 97.00 208 CYS A CA 1
ATOM 1566 C C . CYS A 1 208 ? 17.019 8.946 -5.368 1.00 97.00 208 CYS A C 1
ATOM 1568 O O . CYS A 1 208 ? 18.236 8.850 -5.462 1.00 97.00 208 CYS A O 1
ATOM 1570 N N . ASP A 1 209 ? 16.450 9.826 -4.547 1.00 96.81 209 ASP A N 1
ATOM 1571 C CA . ASP A 1 209 ? 17.231 10.797 -3.762 1.00 96.81 209 ASP A CA 1
ATOM 1572 C C . ASP A 1 209 ? 17.992 10.156 -2.597 1.00 96.81 209 ASP A C 1
ATOM 1574 O O . ASP A 1 209 ? 19.051 10.638 -2.209 1.00 96.81 209 ASP A O 1
ATOM 1578 N N . GLU A 1 210 ? 17.505 9.019 -2.104 1.00 96.56 210 GLU A N 1
ATOM 1579 C CA . GLU A 1 210 ? 18.140 8.220 -1.048 1.00 96.56 210 GLU A CA 1
ATOM 1580 C C . GLU A 1 210 ? 18.984 7.067 -1.618 1.00 96.56 210 GLU A C 1
ATOM 1582 O O . GLU A 1 210 ? 19.679 6.366 -0.883 1.00 96.56 210 GLU A O 1
ATOM 1587 N N . CYS A 1 211 ? 18.908 6.823 -2.929 1.00 97.94 211 CYS A N 1
ATOM 1588 C CA . CYS A 1 211 ? 19.559 5.687 -3.567 1.00 97.94 211 CYS A CA 1
ATOM 1589 C C . CYS A 1 211 ? 21.075 5.914 -3.694 1.00 97.94 211 CYS A C 1
ATOM 1591 O O . CYS A 1 211 ? 21.481 6.883 -4.341 1.00 97.94 211 CYS A O 1
ATOM 1593 N N . PRO A 1 212 ? 21.918 4.996 -3.175 1.00 96.69 212 PRO A N 1
ATOM 1594 C CA . PRO A 1 212 ? 23.371 5.171 -3.181 1.00 96.69 212 PRO A CA 1
ATOM 1595 C C . PRO A 1 212 ? 24.015 4.908 -4.550 1.00 96.69 212 PRO A C 1
ATOM 1597 O O . PRO A 1 212 ? 25.193 5.194 -4.740 1.00 96.69 212 PRO A O 1
ATOM 1600 N N . ARG A 1 213 ? 23.265 4.343 -5.504 1.00 97.25 213 ARG A N 1
ATOM 1601 C CA . ARG A 1 213 ? 23.784 3.970 -6.825 1.00 97.25 213 ARG A CA 1
ATOM 1602 C C . ARG A 1 213 ? 24.095 5.199 -7.678 1.00 97.25 213 ARG A C 1
ATOM 1604 O O . ARG A 1 213 ? 23.301 6.144 -7.742 1.00 97.25 213 ARG A O 1
ATOM 1611 N N . ALA A 1 214 ? 25.214 5.139 -8.392 1.00 96.81 214 ALA A N 1
ATOM 1612 C CA . ALA A 1 214 ? 25.627 6.143 -9.356 1.00 96.81 2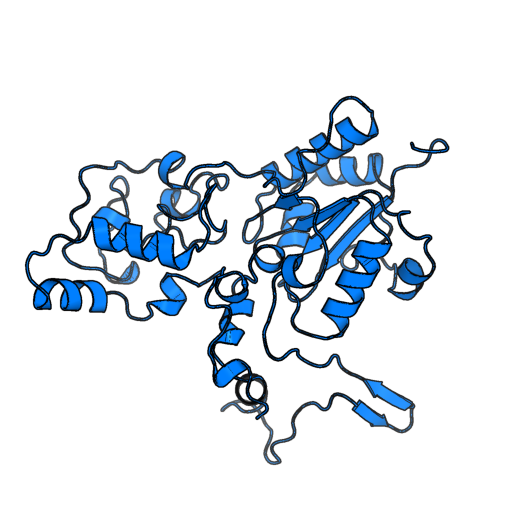14 ALA A CA 1
ATOM 1613 C C . ALA A 1 214 ? 24.601 6.259 -10.492 1.00 96.81 214 ALA A C 1
ATOM 1615 O O . ALA A 1 214 ? 24.051 5.265 -10.975 1.00 96.81 214 ALA A O 1
ATOM 1616 N N . ARG A 1 215 ? 24.330 7.496 -10.907 1.00 94.31 215 ARG A N 1
ATOM 1617 C CA . ARG A 1 215 ? 23.391 7.828 -11.981 1.00 94.31 215 ARG A CA 1
ATOM 1618 C C . ARG A 1 215 ? 24.102 8.694 -13.006 1.00 94.31 215 ARG A C 1
ATOM 1620 O O . ARG A 1 215 ? 24.654 9.728 -12.636 1.00 94.31 215 ARG A O 1
ATOM 1627 N N . ASN A 1 216 ? 24.041 8.285 -14.265 1.00 90.06 216 ASN A N 1
ATOM 1628 C CA . ASN A 1 216 ? 24.543 9.048 -15.399 1.00 90.06 216 ASN A CA 1
ATOM 1629 C C . ASN A 1 216 ? 23.349 9.521 -16.250 1.00 90.06 216 ASN A C 1
ATOM 1631 O O . ASN A 1 216 ? 22.277 9.852 -15.731 1.00 90.06 216 ASN A O 1
ATOM 1635 N N . VAL A 1 217 ? 23.526 9.559 -17.572 1.00 84.50 217 VAL A N 1
ATOM 1636 C CA . VAL A 1 217 ? 22.440 9.765 -18.531 1.00 84.50 217 VAL A CA 1
ATOM 1637 C C . VAL A 1 217 ? 21.791 8.415 -18.817 1.00 84.50 217 VAL A C 1
ATOM 1639 O O . VAL A 1 217 ? 22.429 7.522 -19.372 1.00 84.50 217 VAL A O 1
ATOM 1642 N N . LYS A 1 218 ? 20.517 8.267 -18.443 1.00 80.44 218 LYS A N 1
ATOM 1643 C CA . LYS A 1 218 ? 19.768 7.030 -18.688 1.00 80.44 218 LYS A CA 1
ATOM 1644 C C . LYS A 1 218 ? 19.427 6.913 -20.172 1.00 80.44 218 LYS A C 1
ATOM 1646 O O . LYS A 1 218 ? 18.697 7.748 -20.693 1.00 80.44 218 LYS A O 1
ATOM 1651 N N . SER A 1 219 ? 19.945 5.873 -20.813 1.00 89.00 219 SER A N 1
ATOM 1652 C CA . SER A 1 219 ? 19.653 5.490 -22.196 1.00 89.00 219 SER A CA 1
ATOM 1653 C C . SER A 1 219 ? 19.376 3.985 -22.192 1.00 89.00 219 SER A C 1
ATOM 1655 O O . SER A 1 219 ? 20.286 3.162 -22.088 1.00 89.00 219 SER A O 1
ATOM 1657 N N . ILE A 1 220 ? 18.091 3.624 -22.179 1.00 92.94 220 ILE A N 1
ATOM 1658 C CA . ILE A 1 220 ? 17.630 2.239 -22.076 1.00 92.94 220 ILE A CA 1
ATOM 1659 C C . ILE A 1 220 ? 17.347 1.708 -23.473 1.00 92.94 220 ILE A C 1
ATOM 1661 O O . ILE A 1 220 ? 16.457 2.199 -24.164 1.00 92.94 220 ILE A O 1
ATOM 1665 N N . LYS A 1 221 ? 18.082 0.665 -23.857 1.00 93.38 221 LYS A N 1
ATOM 1666 C CA . LYS A 1 221 ? 17.934 -0.023 -25.149 1.00 93.38 221 LYS A CA 1
ATOM 1667 C C . LYS A 1 221 ? 17.195 -1.350 -25.060 1.00 93.38 221 LYS A C 1
ATOM 1669 O O . LYS A 1 221 ? 16.928 -1.962 -26.088 1.00 93.38 221 LYS A O 1
ATOM 1674 N N . GLU A 1 222 ? 16.928 -1.815 -23.845 1.00 94.94 222 GLU A N 1
ATOM 1675 C CA . GLU A 1 222 ? 16.252 -3.077 -23.567 1.00 94.94 222 GLU A CA 1
ATOM 1676 C C . GLU A 1 222 ? 15.821 -3.100 -22.096 1.00 94.94 222 GLU A C 1
ATOM 1678 O O . GLU A 1 222 ? 16.592 -2.687 -21.225 1.00 94.94 222 GLU A O 1
ATOM 1683 N N . PHE A 1 223 ? 14.619 -3.605 -21.814 1.00 96.12 223 PHE A N 1
ATOM 1684 C CA . PHE A 1 223 ? 14.230 -3.990 -20.461 1.00 96.12 223 PHE A CA 1
ATOM 1685 C C . PHE A 1 223 ? 14.441 -5.491 -20.260 1.00 96.12 223 PHE A C 1
ATOM 1687 O O . PHE A 1 223 ? 14.057 -6.296 -21.103 1.00 96.12 223 PHE A O 1
ATOM 1694 N N . LYS A 1 224 ? 15.028 -5.871 -19.123 1.00 94.94 224 LYS A N 1
ATOM 1695 C CA . LYS A 1 224 ? 15.237 -7.267 -18.724 1.00 94.94 224 LYS A CA 1
ATOM 1696 C C . LYS A 1 224 ? 14.769 -7.491 -17.305 1.00 94.94 224 LYS A C 1
ATOM 1698 O O . LYS A 1 224 ? 14.848 -6.610 -16.445 1.00 94.94 224 LYS A O 1
ATOM 1703 N N . ARG A 1 225 ? 14.337 -8.716 -17.023 1.00 93.44 225 ARG A N 1
ATOM 1704 C CA . ARG A 1 225 ? 14.121 -9.127 -15.639 1.00 93.44 225 ARG A CA 1
ATOM 1705 C C . ARG A 1 225 ? 15.482 -9.272 -14.966 1.00 93.44 225 ARG A C 1
ATOM 1707 O O . ARG A 1 225 ? 16.462 -9.655 -15.596 1.00 93.44 225 ARG A O 1
ATOM 1714 N N . ILE A 1 226 ? 15.532 -8.983 -13.670 1.00 91.62 226 ILE A N 1
ATOM 1715 C CA . ILE A 1 226 ? 16.794 -8.954 -12.925 1.00 91.62 226 ILE A CA 1
ATOM 1716 C C . ILE A 1 226 ? 17.565 -10.282 -12.992 1.00 91.62 226 ILE A C 1
ATOM 1718 O O . ILE A 1 226 ? 18.787 -10.263 -13.060 1.00 91.62 226 ILE A O 1
ATOM 1722 N N . GLN A 1 227 ? 16.872 -11.426 -13.039 1.00 91.88 227 GLN A N 1
ATOM 1723 C CA . GLN A 1 227 ? 17.520 -12.738 -13.143 1.00 91.88 227 GLN A CA 1
ATOM 1724 C C . GLN A 1 227 ? 18.120 -13.038 -14.526 1.00 91.88 227 GLN A C 1
ATOM 1726 O O . GLN A 1 227 ? 18.904 -13.974 -14.650 1.00 91.88 227 GLN A O 1
ATOM 1731 N N . ASP A 1 228 ? 17.768 -12.251 -15.545 1.00 92.56 228 ASP A N 1
ATOM 1732 C CA . ASP A 1 228 ? 18.263 -12.402 -16.917 1.00 92.56 228 ASP A CA 1
ATOM 1733 C C . ASP A 1 228 ? 19.481 -11.488 -17.185 1.00 92.56 228 ASP A C 1
ATOM 1735 O O . ASP A 1 228 ? 19.996 -11.433 -18.303 1.00 92.56 228 ASP A O 1
ATOM 1739 N N . ILE A 1 229 ? 19.959 -10.765 -16.161 1.00 89.62 229 ILE A N 1
ATOM 1740 C CA . ILE A 1 229 ? 21.157 -9.920 -16.213 1.00 89.62 229 ILE A CA 1
ATOM 1741 C C . ILE A 1 229 ? 22.254 -10.545 -15.352 1.00 89.62 229 ILE A C 1
ATOM 1743 O O . ILE A 1 229 ? 22.110 -10.696 -14.140 1.00 89.62 229 ILE A O 1
ATOM 1747 N N . ALA A 1 230 ? 23.384 -10.868 -15.982 1.00 85.81 230 ALA A N 1
ATOM 1748 C CA . ALA A 1 230 ? 24.569 -11.366 -15.297 1.00 85.81 230 ALA A CA 1
ATOM 1749 C C . ALA A 1 230 ? 25.854 -10.803 -15.942 1.00 85.81 230 ALA A C 1
ATOM 1751 O O . ALA A 1 230 ? 26.092 -11.076 -17.122 1.00 85.81 230 ALA A O 1
ATOM 1752 N N . PRO A 1 231 ? 26.708 -10.071 -15.195 1.00 88.62 231 PRO A N 1
ATOM 1753 C CA . PRO A 1 231 ? 26.519 -9.600 -13.817 1.00 88.62 231 PRO A CA 1
ATOM 1754 C C . PRO A 1 231 ? 25.643 -8.335 -13.734 1.00 88.62 231 PRO A C 1
ATOM 1756 O O . PRO A 1 231 ? 25.607 -7.538 -14.667 1.00 88.62 231 PRO A O 1
ATOM 1759 N N . VAL A 1 232 ? 24.985 -8.127 -12.589 1.00 93.75 232 VAL A N 1
ATOM 1760 C CA . VAL A 1 232 ? 24.415 -6.820 -12.219 1.00 93.75 232 VAL A CA 1
ATOM 1761 C C . VAL A 1 232 ? 25.537 -5.970 -11.628 1.00 93.75 232 VAL A C 1
ATOM 1763 O O . VAL A 1 232 ? 26.181 -6.382 -10.662 1.00 93.75 232 VAL A O 1
ATOM 1766 N N . ASP A 1 233 ? 25.769 -4.788 -12.190 1.00 94.69 233 ASP A N 1
ATOM 1767 C CA . ASP A 1 233 ? 26.723 -3.817 -11.658 1.00 94.69 233 ASP A CA 1
ATOM 1768 C C . ASP A 1 233 ? 26.212 -3.306 -10.291 1.00 94.69 233 ASP A C 1
ATOM 1770 O O . ASP A 1 233 ? 25.061 -2.851 -10.197 1.00 94.69 233 ASP A O 1
ATOM 1774 N N . PRO A 1 234 ? 27.000 -3.415 -9.205 1.00 95.06 234 PRO A N 1
ATOM 1775 C CA . PRO A 1 234 ? 26.571 -3.026 -7.864 1.00 95.06 234 PRO A CA 1
ATOM 1776 C C . PRO A 1 234 ? 26.488 -1.506 -7.662 1.00 95.06 234 PRO A C 1
ATOM 1778 O O . PRO A 1 234 ? 25.717 -1.064 -6.810 1.00 95.06 234 PRO A O 1
ATOM 1781 N N . ASP A 1 235 ? 27.204 -0.723 -8.465 1.00 96.06 235 ASP A N 1
ATOM 1782 C CA . ASP A 1 235 ? 27.341 0.722 -8.307 1.00 96.06 235 ASP A CA 1
ATOM 1783 C C . ASP A 1 235 ? 26.403 1.478 -9.252 1.00 96.06 235 ASP A C 1
ATOM 1785 O O . ASP A 1 235 ? 25.790 2.470 -8.857 1.00 96.06 235 ASP A O 1
ATOM 1789 N N . LEU A 1 236 ? 26.227 1.001 -10.487 1.00 96.31 236 LEU A N 1
ATOM 1790 C CA . LEU A 1 236 ? 25.393 1.666 -11.488 1.00 96.31 236 LEU A CA 1
ATOM 1791 C C . LEU A 1 236 ? 23.894 1.553 -11.165 1.00 96.31 236 LEU A C 1
ATOM 1793 O O . LEU A 1 236 ? 23.397 0.535 -10.673 1.00 96.31 236 LEU A O 1
ATOM 1797 N N . CYS A 1 237 ? 23.126 2.596 -11.482 1.00 97.00 237 CYS A N 1
ATOM 1798 C CA . CYS A 1 237 ? 21.669 2.597 -11.387 1.00 97.00 237 CYS A CA 1
ATOM 1799 C C . CYS A 1 237 ? 21.053 1.369 -12.081 1.00 97.00 237 CYS A C 1
ATOM 1801 O O . CYS A 1 237 ? 21.275 1.143 -13.265 1.00 97.00 237 CYS A O 1
ATOM 1803 N N . LEU A 1 238 ? 20.214 0.608 -11.368 1.00 96.88 238 LEU A N 1
ATOM 1804 C CA . LEU A 1 238 ? 19.570 -0.598 -11.916 1.00 96.88 238 LEU A CA 1
ATOM 1805 C C . LEU A 1 238 ? 18.721 -0.296 -13.164 1.00 96.88 238 LEU A C 1
ATOM 1807 O O . LEU A 1 238 ? 18.695 -1.089 -14.098 1.00 96.88 238 LEU A O 1
ATOM 1811 N N . LEU A 1 239 ? 18.081 0.878 -13.211 1.00 96.50 239 LEU A N 1
ATOM 1812 C CA . LEU A 1 239 ? 17.311 1.302 -14.381 1.00 96.50 239 LEU A CA 1
ATOM 1813 C C . LEU A 1 239 ? 18.204 1.565 -15.606 1.00 96.50 239 LEU A C 1
ATOM 1815 O O . LEU A 1 239 ? 17.804 1.255 -16.720 1.00 96.50 239 LEU A O 1
ATOM 1819 N N . GLU A 1 240 ? 19.424 2.074 -15.407 1.00 95.38 240 GLU A N 1
ATOM 1820 C CA . GLU A 1 240 ? 20.408 2.259 -16.491 1.00 95.38 240 GLU A CA 1
ATOM 1821 C C . GLU A 1 240 ? 20.947 0.926 -17.022 1.00 95.38 240 GLU A C 1
ATOM 1823 O O . GLU A 1 240 ? 21.395 0.853 -18.159 1.00 95.38 240 GLU A O 1
ATOM 1828 N N . GLN A 1 241 ? 20.844 -0.140 -16.227 1.00 94.75 241 GLN A N 1
ATOM 1829 C CA . GLN A 1 241 ? 21.196 -1.504 -16.626 1.00 94.75 241 GLN A CA 1
ATOM 1830 C C . GLN A 1 241 ? 20.046 -2.237 -17.342 1.00 94.75 241 GLN A C 1
ATOM 1832 O O . GLN A 1 241 ? 20.167 -3.423 -17.637 1.00 94.75 241 GLN A O 1
ATOM 1837 N N . GLY A 1 242 ? 18.915 -1.566 -17.592 1.00 95.12 242 GLY A N 1
ATOM 1838 C CA . GLY A 1 242 ? 17.728 -2.175 -18.200 1.00 95.12 242 GLY A CA 1
ATOM 1839 C C . GLY A 1 242 ? 16.840 -2.948 -17.219 1.00 95.12 242 GLY A C 1
ATOM 1840 O O . GLY A 1 242 ? 15.891 -3.602 -17.643 1.00 95.12 242 GLY A O 1
ATOM 1841 N N . ILE A 1 243 ? 17.088 -2.877 -15.906 1.00 96.56 243 ILE A N 1
ATOM 1842 C CA . ILE A 1 243 ? 16.203 -3.490 -14.903 1.00 96.56 243 ILE A CA 1
ATOM 1843 C C . ILE A 1 243 ? 15.063 -2.506 -14.604 1.00 96.56 243 ILE A C 1
ATOM 1845 O O . ILE A 1 243 ? 15.341 -1.395 -14.141 1.00 96.56 243 ILE A O 1
ATOM 1849 N N . PRO A 1 244 ? 13.782 -2.877 -14.791 1.00 96.38 244 PRO A N 1
ATOM 1850 C CA . PRO A 1 244 ? 12.655 -1.971 -14.586 1.00 96.38 244 PRO A CA 1
ATOM 1851 C C . PRO A 1 244 ? 12.477 -1.663 -13.090 1.00 96.38 244 PRO A C 1
ATOM 1853 O O . PRO A 1 244 ? 11.796 -2.369 -12.343 1.00 96.38 244 PRO A O 1
ATOM 1856 N N . CYS A 1 245 ? 13.158 -0.609 -12.639 1.00 97.56 245 CYS A N 1
ATOM 1857 C CA . CYS A 1 245 ? 13.203 -0.155 -11.257 1.00 97.56 245 CYS A CA 1
ATOM 1858 C C . CYS A 1 245 ? 12.251 1.017 -11.043 1.00 97.56 245 CYS A C 1
ATOM 1860 O O . CYS A 1 245 ? 12.391 2.067 -11.667 1.00 97.56 245 CYS A O 1
ATOM 1862 N N . ASN A 1 246 ? 11.339 0.873 -10.086 1.00 98.12 246 ASN A N 1
ATOM 1863 C CA . ASN A 1 246 ? 10.264 1.833 -9.859 1.00 98.12 246 ASN A CA 1
ATOM 1864 C C . ASN A 1 246 ? 10.664 3.038 -8.993 1.00 98.12 246 ASN A C 1
ATOM 1866 O O . ASN A 1 246 ? 9.835 3.900 -8.694 1.00 98.12 246 ASN A O 1
ATOM 1870 N N . GLY A 1 247 ? 11.934 3.120 -8.589 1.00 97.88 247 GLY A N 1
ATOM 1871 C CA . GLY A 1 247 ? 12.455 4.184 -7.727 1.00 97.88 247 GLY A CA 1
ATOM 1872 C C . GLY A 1 247 ? 12.083 5.606 -8.178 1.00 97.88 247 GLY A C 1
ATOM 1873 O O . GLY A 1 247 ? 11.647 6.374 -7.326 1.00 97.88 247 GLY A O 1
ATOM 1874 N N . PRO A 1 248 ? 12.146 5.950 -9.483 1.00 96.56 248 PRO A N 1
ATOM 1875 C CA . PRO A 1 248 ? 11.826 7.297 -9.974 1.00 96.56 248 PRO A CA 1
ATOM 1876 C C . PRO A 1 248 ? 10.371 7.755 -9.797 1.00 96.56 248 PRO A C 1
ATOM 1878 O O . PRO A 1 248 ? 10.086 8.935 -9.987 1.00 96.56 248 PRO A O 1
ATOM 1881 N N . ALA A 1 249 ? 9.443 6.847 -9.490 1.00 97.19 249 ALA A N 1
ATOM 1882 C CA . ALA A 1 249 ? 8.034 7.171 -9.243 1.00 97.19 249 ALA A CA 1
ATOM 1883 C C . ALA A 1 249 ? 7.596 6.876 -7.801 1.00 97.19 249 ALA A C 1
ATOM 1885 O O . ALA A 1 249 ? 6.454 7.143 -7.441 1.00 97.19 249 ALA A O 1
ATOM 1886 N N . THR A 1 250 ? 8.491 6.319 -6.983 1.00 98.31 250 THR A N 1
ATOM 1887 C CA . THR A 1 250 ? 8.171 5.828 -5.641 1.00 98.31 250 THR A CA 1
ATOM 1888 C C . THR A 1 250 ? 8.644 6.812 -4.594 1.00 98.31 250 THR A C 1
ATOM 1890 O O . THR A 1 250 ? 9.795 7.231 -4.662 1.00 98.31 250 THR A O 1
ATOM 1893 N N . ARG A 1 251 ? 7.786 7.145 -3.628 1.00 97.75 251 ARG A N 1
ATOM 1894 C CA . ARG A 1 251 ? 8.083 8.061 -2.524 1.00 97.75 251 ARG A CA 1
ATOM 1895 C C . ARG A 1 251 ? 9.302 7.612 -1.715 1.00 97.75 251 ARG A C 1
ATOM 1897 O O . ARG A 1 251 ? 9.497 6.418 -1.483 1.00 97.75 251 ARG A O 1
ATOM 1904 N N . SER A 1 252 ? 10.123 8.574 -1.304 1.00 97.19 252 SER A N 1
ATOM 1905 C CA . SER A 1 252 ? 11.296 8.343 -0.457 1.00 97.19 252 SER A CA 1
ATOM 1906 C C . SER A 1 252 ? 10.908 8.055 1.009 1.00 97.19 252 SER A C 1
ATOM 1908 O O . SER A 1 252 ? 9.762 8.240 1.416 1.00 97.19 252 SER A O 1
ATOM 1910 N N . GLY A 1 253 ? 11.848 7.568 1.819 1.00 94.94 253 GLY A N 1
ATOM 1911 C CA . GLY A 1 253 ? 11.673 7.275 3.247 1.00 94.94 253 GLY A CA 1
ATOM 1912 C C . GLY A 1 253 ? 12.040 5.840 3.623 1.00 94.94 253 GLY A C 1
ATOM 1913 O O . GLY A 1 253 ? 12.294 5.540 4.785 1.00 94.94 253 GLY A O 1
ATOM 1914 N N . CYS A 1 254 ? 12.122 4.939 2.642 1.00 96.06 254 CYS A N 1
ATOM 1915 C CA . CYS A 1 254 ? 12.602 3.576 2.861 1.00 96.06 254 CYS A CA 1
ATOM 1916 C C . CYS A 1 254 ? 14.134 3.469 2.848 1.00 96.06 254 CYS A C 1
ATOM 1918 O O . CYS A 1 254 ? 14.655 2.361 2.956 1.00 96.06 254 CYS A O 1
ATOM 1920 N N . ASN A 1 255 ? 14.857 4.583 2.674 1.00 95.06 255 ASN A N 1
ATOM 1921 C CA . ASN A 1 255 ? 16.316 4.647 2.561 1.00 95.06 255 ASN A CA 1
ATOM 1922 C C . ASN A 1 255 ? 16.867 3.773 1.423 1.00 95.06 255 ASN A C 1
ATOM 1924 O O . ASN A 1 255 ? 17.920 3.151 1.553 1.00 95.06 255 ASN A O 1
ATOM 1928 N N . ALA A 1 256 ? 16.105 3.660 0.328 1.00 96.94 256 ALA A N 1
ATOM 1929 C CA . ALA A 1 256 ? 16.445 2.859 -0.849 1.00 96.94 256 ALA A CA 1
ATOM 1930 C C . ALA A 1 256 ? 16.961 1.438 -0.527 1.00 96.94 256 ALA A C 1
ATOM 1932 O O . ALA A 1 256 ? 17.877 0.931 -1.184 1.00 96.94 256 ALA A O 1
ATOM 1933 N N . ARG A 1 257 ? 16.343 0.770 0.459 1.00 95.88 257 ARG A N 1
ATOM 1934 C CA . ARG A 1 257 ? 16.761 -0.557 0.945 1.00 95.88 257 ARG A CA 1
ATOM 1935 C C . ARG A 1 257 ? 16.921 -1.598 -0.158 1.00 95.88 257 ARG A C 1
ATOM 1937 O O . ARG A 1 257 ? 17.925 -2.301 -0.167 1.00 95.88 257 ARG A O 1
ATOM 1944 N N . CYS A 1 258 ? 15.966 -1.705 -1.088 1.00 97.69 258 CYS A N 1
ATOM 1945 C CA . CYS A 1 258 ? 16.048 -2.723 -2.143 1.00 97.69 258 CYS A CA 1
ATOM 1946 C C . CYS A 1 258 ? 17.236 -2.454 -3.088 1.00 97.69 258 CYS A C 1
ATOM 1948 O O . CYS A 1 258 ? 18.083 -3.342 -3.216 1.00 97.69 258 CYS A O 1
ATOM 1950 N N . PRO A 1 259 ? 17.382 -1.244 -3.680 1.00 97.31 259 PRO A N 1
ATOM 1951 C CA . PRO A 1 259 ? 18.547 -0.940 -4.515 1.00 97.31 259 PRO A CA 1
ATOM 1952 C C . PRO A 1 259 ? 19.897 -1.112 -3.812 1.00 97.31 259 PRO A C 1
ATOM 1954 O O . PRO A 1 259 ? 20.855 -1.542 -4.460 1.00 97.31 259 PRO A O 1
ATOM 1957 N N . ALA A 1 260 ? 19.972 -0.816 -2.510 1.00 96.19 260 ALA A N 1
ATOM 1958 C CA . ALA A 1 260 ? 21.189 -0.972 -1.713 1.00 96.19 260 ALA A CA 1
ATOM 1959 C C . ALA A 1 260 ? 21.656 -2.436 -1.593 1.00 96.19 260 ALA A C 1
ATOM 1961 O O . ALA A 1 260 ? 22.850 -2.679 -1.454 1.00 96.19 260 ALA A O 1
ATOM 1962 N N . VAL A 1 261 ? 20.744 -3.409 -1.706 1.00 95.38 261 VAL A N 1
ATOM 1963 C CA . VAL A 1 261 ? 21.064 -4.852 -1.692 1.00 95.38 261 VAL A CA 1
ATOM 1964 C C . VAL A 1 261 ? 21.010 -5.498 -3.080 1.00 95.38 261 VAL A C 1
ATOM 1966 O O . VAL A 1 261 ? 20.989 -6.719 -3.201 1.00 95.38 261 VAL A O 1
ATOM 1969 N N . GLY A 1 262 ? 20.973 -4.692 -4.145 1.00 94.06 262 GLY A N 1
ATOM 1970 C CA . GLY A 1 262 ? 20.998 -5.189 -5.523 1.00 94.06 262 GLY A CA 1
ATOM 1971 C C . GLY A 1 262 ? 19.641 -5.526 -6.130 1.00 94.06 262 GLY A C 1
ATOM 1972 O O . GLY A 1 262 ? 19.604 -5.925 -7.285 1.00 94.06 262 GLY A O 1
ATOM 1973 N N . ALA A 1 263 ? 18.532 -5.323 -5.417 1.00 95.94 263 ALA A N 1
ATOM 1974 C CA . ALA A 1 263 ? 17.189 -5.536 -5.948 1.00 95.94 263 ALA A CA 1
ATOM 1975 C C . ALA A 1 263 ? 16.568 -4.226 -6.449 1.00 95.94 263 ALA A C 1
ATOM 1977 O O . ALA A 1 263 ? 16.768 -3.153 -5.883 1.00 95.94 263 ALA A O 1
ATOM 1978 N N . GLN A 1 264 ? 15.755 -4.284 -7.498 1.00 96.75 264 GLN A N 1
ATOM 1979 C CA . GLN A 1 264 ? 15.037 -3.107 -7.967 1.00 96.75 264 GLN A CA 1
ATOM 1980 C C . GLN A 1 264 ? 13.999 -2.630 -6.944 1.00 96.75 264 GLN A C 1
ATOM 1982 O O . GLN A 1 264 ? 13.382 -3.423 -6.233 1.00 96.75 264 GLN A O 1
ATOM 1987 N N . CYS A 1 265 ? 13.766 -1.317 -6.888 1.00 98.12 265 CYS A N 1
ATOM 1988 C CA . CYS A 1 265 ? 12.594 -0.793 -6.196 1.00 98.12 265 CYS A CA 1
ATOM 1989 C C . CYS A 1 265 ? 11.330 -1.288 -6.915 1.00 98.12 265 CYS A C 1
ATOM 1991 O O . CYS A 1 265 ? 11.256 -1.230 -8.143 1.00 98.12 265 CYS A O 1
ATOM 1993 N N . ILE A 1 266 ? 10.343 -1.748 -6.145 1.00 97.31 266 ILE A N 1
ATOM 1994 C CA . ILE A 1 266 ? 9.086 -2.310 -6.663 1.00 97.31 266 ILE A CA 1
ATOM 1995 C C . ILE A 1 266 ? 7.854 -1.443 -6.377 1.00 97.31 266 ILE A C 1
ATOM 1997 O O . ILE A 1 266 ? 6.755 -1.828 -6.758 1.00 97.31 266 ILE A O 1
ATOM 2001 N N . GLY A 1 267 ? 8.014 -0.284 -5.727 1.00 97.62 267 GLY A N 1
ATOM 2002 C CA . GLY A 1 267 ? 6.929 0.696 -5.605 1.00 97.62 267 GLY A CA 1
ATOM 2003 C C . GLY A 1 267 ? 6.091 0.701 -4.335 1.00 97.62 267 GLY A C 1
ATOM 2004 O O . GLY A 1 267 ? 5.061 1.361 -4.304 1.00 97.62 267 GLY A O 1
ATOM 2005 N N . CYS A 1 268 ? 6.505 0.001 -3.280 1.00 97.75 268 CYS A N 1
ATOM 2006 C CA . CYS A 1 268 ? 5.658 -0.218 -2.102 1.00 97.75 268 CYS A CA 1
ATOM 2007 C C . CYS A 1 268 ? 5.381 1.008 -1.210 1.00 97.75 268 CYS A C 1
ATOM 2009 O O . CYS A 1 268 ? 4.627 0.890 -0.246 1.00 97.75 268 CYS A O 1
ATOM 2011 N N . TYR A 1 269 ? 6.012 2.152 -1.484 1.00 97.62 269 TYR A N 1
ATOM 2012 C CA . TYR A 1 269 ? 5.823 3.409 -0.745 1.00 97.62 269 TYR A CA 1
ATOM 2013 C C . TYR A 1 269 ? 4.854 4.373 -1.436 1.00 97.62 269 TYR A C 1
ATOM 2015 O O . TYR A 1 269 ? 4.627 5.476 -0.942 1.00 97.62 269 TYR A O 1
ATOM 2023 N N . GLY A 1 270 ? 4.287 3.970 -2.571 1.00 96.75 270 GLY A N 1
ATOM 2024 C CA . GLY A 1 270 ? 3.351 4.807 -3.297 1.00 96.75 270 GLY A CA 1
ATOM 2025 C C . GLY A 1 270 ? 3.995 6.018 -3.974 1.00 96.75 270 GLY A C 1
ATOM 2026 O O . GLY A 1 270 ? 5.222 6.095 -4.095 1.00 96.75 270 GLY A O 1
ATOM 2027 N N . PRO A 1 271 ? 3.171 6.942 -4.486 1.00 96.69 271 PRO A N 1
ATOM 2028 C CA . PRO A 1 271 ? 3.618 8.099 -5.251 1.00 96.69 271 PRO A CA 1
ATOM 2029 C C . PRO A 1 271 ? 4.298 9.175 -4.389 1.00 96.69 271 PRO A C 1
ATOM 2031 O O . PRO A 1 271 ? 3.928 9.418 -3.237 1.00 96.69 271 PRO A O 1
ATOM 2034 N N . ALA A 1 272 ? 5.283 9.854 -4.985 1.00 95.50 272 ALA A N 1
ATOM 2035 C CA . ALA A 1 272 ? 5.869 11.080 -4.439 1.00 95.50 272 ALA A CA 1
ATOM 2036 C C . ALA A 1 272 ? 4.841 12.230 -4.383 1.00 95.50 272 ALA A C 1
ATOM 2038 O O . ALA A 1 272 ? 3.748 12.135 -4.947 1.00 95.50 272 ALA A O 1
ATOM 2039 N N . GLU A 1 273 ? 5.192 13.323 -3.708 1.00 94.62 273 GLU A N 1
ATOM 2040 C CA . GLU A 1 273 ? 4.297 14.468 -3.525 1.00 94.62 273 GLU A CA 1
ATOM 2041 C C . GLU A 1 273 ? 3.836 15.063 -4.868 1.00 94.62 273 GLU A C 1
ATOM 2043 O O . GLU A 1 273 ? 4.602 15.165 -5.830 1.00 94.62 273 GLU A O 1
ATOM 2048 N N . GLY A 1 274 ? 2.554 15.431 -4.953 1.00 93.81 274 GLY A N 1
ATOM 2049 C CA . GLY A 1 274 ? 1.954 16.022 -6.156 1.00 93.81 274 GLY A CA 1
ATOM 2050 C C . GLY A 1 274 ? 1.681 15.054 -7.317 1.00 93.81 274 GLY A C 1
ATOM 2051 O O . GLY A 1 274 ? 1.180 15.480 -8.360 1.00 93.81 274 GLY A O 1
ATOM 2052 N N . VAL A 1 275 ? 1.970 13.757 -7.174 1.00 95.88 275 VAL A N 1
ATOM 2053 C CA . VAL A 1 275 ? 1.662 12.748 -8.198 1.00 95.88 275 VAL A CA 1
ATOM 2054 C C . VAL A 1 275 ? 0.249 12.197 -7.993 1.00 95.88 275 VAL A C 1
ATOM 2056 O O . VAL A 1 275 ? -0.041 11.566 -6.983 1.00 95.88 275 VAL A O 1
ATOM 2059 N N . MET A 1 276 ? -0.623 12.395 -8.987 1.00 93.25 276 MET A N 1
ATOM 2060 C CA . MET A 1 276 ? -2.016 11.919 -8.940 1.00 93.25 276 MET A CA 1
ATOM 2061 C C . MET A 1 276 ? -2.160 10.413 -9.172 1.00 93.25 276 MET A C 1
ATOM 2063 O O . MET A 1 276 ? -3.015 9.775 -8.571 1.00 93.25 276 MET A O 1
ATOM 2067 N N . ASP A 1 277 ? -1.358 9.852 -10.077 1.00 97.38 277 ASP A N 1
ATOM 2068 C CA . ASP A 1 277 ? -1.413 8.437 -10.432 1.00 97.38 277 ASP A CA 1
ATOM 2069 C C . ASP A 1 277 ? 0.004 7.871 -10.535 1.00 97.38 277 ASP A C 1
ATOM 2071 O O . ASP A 1 277 ? 0.827 8.319 -11.344 1.00 97.38 277 ASP A O 1
ATOM 2075 N N . TYR A 1 278 ? 0.283 6.890 -9.680 1.00 97.62 278 TYR A N 1
ATOM 2076 C CA . TYR A 1 278 ? 1.585 6.250 -9.575 1.00 97.62 278 TYR A CA 1
ATOM 2077 C C . TYR A 1 278 ? 2.010 5.568 -10.882 1.00 97.62 278 TYR A C 1
ATOM 2079 O O . TYR A 1 278 ? 3.132 5.770 -11.355 1.00 97.62 278 TYR A O 1
ATOM 2087 N N . GLY A 1 279 ? 1.114 4.788 -11.492 1.00 97.25 279 GLY A N 1
ATOM 2088 C CA . GLY A 1 279 ? 1.436 4.017 -12.687 1.00 97.25 279 GLY A CA 1
ATOM 2089 C C . GLY A 1 279 ? 1.655 4.925 -13.889 1.00 97.25 279 GLY A C 1
ATOM 2090 O O . GLY A 1 279 ? 2.640 4.759 -14.605 1.00 97.25 279 GLY A O 1
ATOM 2091 N N . ALA A 1 280 ? 0.824 5.957 -14.064 1.00 97.06 280 ALA A N 1
ATOM 2092 C CA . ALA A 1 280 ? 1.030 6.962 -15.107 1.00 97.06 280 ALA A CA 1
ATOM 2093 C C . ALA A 1 280 ? 2.374 7.698 -14.948 1.00 97.06 280 ALA A C 1
ATOM 2095 O O . ALA A 1 280 ? 3.094 7.925 -15.931 1.00 97.06 280 ALA A O 1
ATOM 2096 N N . ARG A 1 281 ? 2.757 8.037 -13.708 1.00 97.44 281 ARG A N 1
ATOM 2097 C CA . ARG A 1 281 ? 4.052 8.669 -13.424 1.00 97.44 281 ARG A CA 1
ATOM 2098 C C . ARG A 1 281 ? 5.220 7.744 -13.748 1.00 97.44 281 ARG A C 1
ATOM 2100 O O . ARG A 1 281 ? 6.210 8.202 -14.319 1.00 97.44 281 ARG A O 1
ATOM 2107 N N . LEU A 1 282 ? 5.106 6.464 -13.416 1.00 97.06 282 LEU A N 1
ATOM 2108 C CA . LEU A 1 282 ? 6.139 5.473 -13.695 1.00 97.06 282 LEU A CA 1
ATOM 2109 C C . LEU A 1 282 ? 6.286 5.189 -15.195 1.00 97.06 282 LEU A C 1
ATOM 2111 O O . LEU A 1 282 ? 7.408 5.162 -15.693 1.00 97.06 282 LEU A O 1
ATOM 2115 N N . ILE A 1 283 ? 5.175 5.076 -15.929 1.00 96.19 283 ILE A N 1
ATOM 2116 C CA . ILE A 1 283 ? 5.184 4.969 -17.397 1.00 96.19 283 ILE A CA 1
ATOM 2117 C C . ILE A 1 283 ? 5.894 6.184 -18.005 1.00 96.19 283 ILE A C 1
ATOM 2119 O O . ILE A 1 283 ? 6.769 6.028 -18.855 1.00 96.19 283 ILE A O 1
ATOM 2123 N N . THR A 1 284 ? 5.592 7.392 -17.518 1.00 95.75 284 THR A N 1
ATOM 2124 C CA . THR A 1 284 ? 6.287 8.615 -17.950 1.00 95.75 284 THR A CA 1
ATOM 2125 C C . THR A 1 284 ? 7.793 8.512 -17.692 1.00 95.75 284 THR A C 1
ATOM 2127 O O . THR A 1 284 ? 8.589 8.777 -18.591 1.00 95.75 284 THR A O 1
ATOM 2130 N N . ALA A 1 285 ? 8.193 8.072 -16.494 1.00 94.62 285 ALA A N 1
ATOM 2131 C CA . ALA A 1 285 ? 9.598 7.921 -16.128 1.00 94.62 285 ALA A CA 1
ATOM 2132 C C . ALA A 1 285 ? 10.341 6.908 -17.014 1.00 94.62 285 ALA A C 1
ATOM 2134 O O . ALA A 1 285 ? 11.476 7.179 -17.393 1.00 94.62 285 ALA A O 1
ATOM 2135 N N . PHE A 1 286 ? 9.714 5.782 -17.369 1.00 95.06 286 PHE A N 1
ATOM 2136 C CA . PHE A 1 286 ? 10.300 4.793 -18.280 1.00 95.06 286 PHE A CA 1
ATOM 2137 C C . PHE A 1 286 ? 10.359 5.307 -19.719 1.00 95.06 286 PHE A C 1
ATOM 2139 O O . PHE A 1 286 ? 11.417 5.253 -20.334 1.00 95.06 286 PHE A O 1
ATOM 2146 N N . SER A 1 287 ? 9.269 5.878 -20.237 1.00 92.88 287 SER A N 1
ATOM 2147 C CA . SER A 1 287 ? 9.218 6.393 -21.615 1.00 92.88 287 SER A CA 1
ATOM 2148 C C . SER A 1 287 ? 10.254 7.488 -21.895 1.00 92.88 287 SER A C 1
ATOM 2150 O O . SER A 1 287 ? 10.788 7.562 -22.995 1.00 92.88 287 SER A O 1
ATOM 2152 N N . SER A 1 288 ? 10.596 8.298 -20.888 1.00 92.44 288 SER A N 1
ATOM 2153 C CA . SER A 1 288 ? 11.535 9.420 -21.024 1.00 92.44 288 SER A CA 1
ATOM 2154 C C . SER A 1 288 ? 13.009 9.003 -21.095 1.00 92.44 288 SER A C 1
ATOM 2156 O O . SER A 1 288 ? 13.869 9.858 -21.282 1.00 92.44 288 SER A O 1
ATOM 2158 N N . VAL A 1 289 ? 13.316 7.719 -20.892 1.00 93.38 289 VAL A N 1
ATOM 2159 C CA . VAL A 1 289 ? 14.694 7.201 -20.862 1.00 93.38 289 VAL A CA 1
ATOM 2160 C C . VAL A 1 289 ? 14.934 6.084 -21.878 1.00 93.38 289 VAL A C 1
ATOM 2162 O O . VAL A 1 289 ? 16.020 5.510 -21.901 1.00 93.38 289 VAL A O 1
ATOM 2165 N N . ILE A 1 290 ? 13.937 5.768 -22.708 1.00 94.12 290 ILE A N 1
ATOM 2166 C CA . ILE A 1 290 ? 14.078 4.831 -23.825 1.00 94.12 290 ILE A CA 1
ATOM 2167 C C . ILE A 1 290 ? 14.925 5.489 -24.917 1.00 94.12 290 ILE A C 1
ATOM 2169 O O . ILE A 1 290 ? 14.628 6.595 -25.363 1.00 94.12 290 ILE A O 1
ATOM 2173 N N . ASP A 1 291 ? 15.972 4.795 -25.354 1.00 93.31 291 ASP A N 1
ATOM 2174 C CA . ASP A 1 291 ? 16.862 5.233 -26.430 1.00 93.31 291 ASP A CA 1
ATOM 2175 C C . ASP A 1 291 ? 16.451 4.580 -27.755 1.00 93.31 291 ASP A C 1
ATOM 2177 O O . ASP A 1 291 ? 16.998 3.552 -28.162 1.00 93.31 291 ASP A O 1
ATOM 2181 N N . ALA A 1 292 ? 15.428 5.153 -28.389 1.00 93.62 292 ALA A N 1
ATOM 2182 C CA . ALA A 1 292 ? 14.879 4.699 -29.663 1.00 93.62 292 ALA A CA 1
ATOM 2183 C C . ALA A 1 292 ? 14.338 5.880 -30.482 1.00 93.62 292 ALA A C 1
ATOM 2185 O O . ALA A 1 292 ? 13.850 6.859 -29.918 1.00 93.62 292 ALA A O 1
ATOM 2186 N N . ASN A 1 293 ? 14.395 5.772 -31.815 1.00 93.06 293 ASN A N 1
ATOM 2187 C CA . ASN A 1 293 ? 13.903 6.814 -32.733 1.00 93.06 293 ASN A CA 1
ATOM 2188 C C . ASN A 1 293 ? 12.756 6.337 -33.637 1.00 93.06 293 ASN A C 1
ATOM 2190 O O . ASN A 1 293 ? 12.217 7.123 -34.417 1.00 93.06 293 ASN A O 1
ATOM 2194 N N . THR A 1 294 ? 12.392 5.058 -33.554 1.00 95.06 294 THR A N 1
ATOM 2195 C CA . THR A 1 294 ? 11.332 4.436 -34.357 1.00 95.06 294 THR A CA 1
ATOM 2196 C C . THR A 1 294 ? 10.317 3.739 -33.458 1.00 95.06 294 THR A C 1
ATOM 2198 O O . THR A 1 294 ? 10.645 3.325 -32.345 1.00 95.06 294 THR A O 1
ATOM 2201 N N . THR A 1 295 ? 9.076 3.606 -33.926 1.00 94.00 295 THR A N 1
ATOM 2202 C CA . THR A 1 295 ? 8.013 2.930 -33.168 1.00 94.00 295 THR A CA 1
ATOM 2203 C C . THR A 1 295 ? 8.345 1.456 -32.953 1.00 94.00 295 THR A C 1
ATOM 2205 O O . THR A 1 295 ? 8.186 0.951 -31.849 1.00 94.00 295 THR A O 1
ATOM 2208 N N . GLU A 1 296 ? 8.911 0.794 -33.961 1.00 95.94 296 GLU A N 1
ATOM 2209 C CA . GLU A 1 296 ? 9.288 -0.618 -33.900 1.00 95.94 296 GLU A CA 1
ATOM 2210 C C . GLU A 1 296 ? 10.367 -0.885 -32.838 1.00 95.94 296 GLU A C 1
ATOM 2212 O O . GLU A 1 296 ? 10.340 -1.907 -32.151 1.00 95.94 296 GLU A O 1
ATOM 2217 N N . GLU A 1 297 ? 11.326 0.033 -32.677 1.00 95.12 297 GLU A N 1
ATOM 2218 C CA . GLU A 1 297 ? 12.332 -0.060 -31.617 1.00 95.12 297 GLU A CA 1
ATOM 2219 C C . GLU A 1 297 ? 11.725 0.153 -30.230 1.00 95.12 297 GLU A C 1
ATOM 2221 O O . GLU A 1 297 ? 12.090 -0.573 -29.306 1.00 95.12 297 GLU A O 1
ATOM 2226 N N . ILE A 1 298 ? 10.811 1.119 -30.087 1.00 94.00 298 ILE A N 1
ATOM 2227 C CA . ILE A 1 298 ? 10.120 1.399 -28.821 1.00 94.00 298 ILE A CA 1
ATOM 2228 C C . ILE A 1 298 ? 9.306 0.181 -28.384 1.00 94.00 298 ILE A C 1
ATOM 2230 O O . ILE A 1 298 ? 9.454 -0.259 -27.243 1.00 94.00 298 ILE A O 1
ATOM 2234 N N . ASP A 1 299 ? 8.504 -0.387 -29.286 1.00 93.75 299 ASP A N 1
ATOM 2235 C CA . ASP A 1 299 ? 7.662 -1.552 -29.000 1.00 93.75 299 ASP A CA 1
ATOM 2236 C C . ASP A 1 299 ? 8.520 -2.739 -28.552 1.00 93.75 299 ASP A C 1
ATOM 2238 O O . ASP A 1 299 ? 8.293 -3.300 -27.482 1.00 93.75 299 ASP A O 1
ATOM 2242 N N . ARG A 1 300 ? 9.609 -3.033 -29.277 1.00 95.19 300 ARG A N 1
ATOM 2243 C CA . ARG A 1 300 ? 10.560 -4.090 -28.897 1.00 95.19 300 ARG A CA 1
ATOM 2244 C C . ARG A 1 300 ? 11.172 -3.872 -27.508 1.00 95.19 300 ARG A C 1
ATOM 2246 O O . ARG A 1 300 ? 11.424 -4.839 -26.795 1.00 95.19 300 ARG A O 1
ATOM 2253 N N . ILE A 1 301 ? 11.471 -2.626 -27.134 1.00 95.38 301 ILE A N 1
ATOM 2254 C CA . ILE A 1 301 ? 12.024 -2.309 -25.809 1.00 95.38 301 ILE A CA 1
ATOM 2255 C C . ILE A 1 301 ? 10.969 -2.541 -24.727 1.00 95.38 301 ILE A C 1
ATOM 2257 O O . ILE A 1 301 ? 11.268 -3.175 -23.714 1.00 95.38 301 ILE A O 1
ATOM 2261 N N . LEU A 1 302 ? 9.746 -2.050 -24.942 1.00 93.56 302 LEU A N 1
ATOM 2262 C CA . LEU A 1 302 ? 8.633 -2.182 -24.000 1.00 93.56 302 LEU A CA 1
ATOM 2263 C C . LEU A 1 302 ? 8.168 -3.634 -23.833 1.00 93.56 302 LEU A C 1
ATOM 2265 O O . LEU A 1 302 ? 7.826 -4.017 -22.715 1.00 93.56 302 LEU A O 1
ATOM 2269 N N . ASP A 1 303 ? 8.248 -4.455 -24.882 1.00 93.88 303 ASP A N 1
ATOM 2270 C CA . ASP A 1 303 ? 7.981 -5.901 -24.839 1.00 93.88 303 ASP A CA 1
ATOM 2271 C C . ASP A 1 303 ? 8.919 -6.654 -23.874 1.00 93.88 303 ASP A C 1
ATOM 2273 O O . ASP A 1 303 ? 8.598 -7.749 -23.407 1.00 93.88 303 ASP A O 1
ATOM 2277 N N . GLY A 1 304 ? 10.053 -6.050 -23.495 1.00 94.31 304 GLY A N 1
ATOM 2278 C CA . GLY A 1 304 ? 10.918 -6.539 -22.418 1.00 94.31 304 GLY A CA 1
ATOM 2279 C C . GLY A 1 304 ? 10.268 -6.509 -21.023 1.00 94.31 304 GLY A C 1
ATOM 2280 O O . GLY A 1 304 ? 10.805 -7.089 -20.075 1.00 94.31 304 GLY A O 1
ATOM 2281 N N . ILE A 1 305 ? 9.108 -5.860 -20.869 1.00 95.38 305 ILE A N 1
ATOM 2282 C CA . ILE A 1 305 ? 8.301 -5.841 -19.643 1.00 95.38 305 ILE A CA 1
ATOM 2283 C C . ILE A 1 305 ? 7.120 -6.817 -19.816 1.00 95.38 305 ILE A C 1
ATOM 2285 O O . ILE A 1 305 ? 6.079 -6.433 -20.345 1.00 95.38 305 ILE A O 1
ATOM 2289 N N . PRO A 1 306 ? 7.221 -8.070 -19.328 1.00 92.56 306 PRO A N 1
ATOM 2290 C CA . PRO A 1 306 ? 6.240 -9.118 -19.634 1.00 92.56 306 PRO A CA 1
ATOM 2291 C C . PRO A 1 306 ? 4.863 -8.902 -18.990 1.00 92.56 306 PRO A C 1
ATOM 2293 O O . PRO A 1 306 ? 3.867 -9.440 -19.463 1.00 92.56 306 PRO A O 1
ATOM 2296 N N . ASP A 1 307 ? 4.802 -8.141 -17.897 1.00 95.62 307 ASP A N 1
ATOM 2297 C CA . ASP A 1 307 ? 3.558 -7.766 -17.224 1.00 95.62 307 ASP A CA 1
ATOM 2298 C C . ASP A 1 307 ? 3.590 -6.270 -16.885 1.00 95.62 307 ASP A C 1
ATOM 2300 O O . ASP A 1 3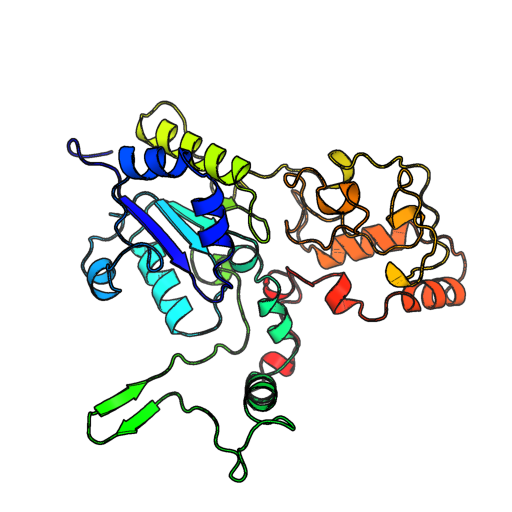07 ? 4.002 -5.881 -15.785 1.00 95.62 307 ASP A O 1
ATOM 2304 N N . PRO A 1 308 ? 3.170 -5.402 -17.823 1.00 94.44 308 PRO A N 1
ATOM 2305 C CA . PRO A 1 308 ? 3.145 -3.963 -17.593 1.00 94.44 308 PRO A CA 1
ATOM 2306 C C . PRO A 1 308 ? 2.257 -3.571 -16.408 1.00 94.44 308 PRO A C 1
ATOM 2308 O O . PRO A 1 308 ? 2.597 -2.655 -15.661 1.00 94.44 308 PRO A O 1
ATOM 2311 N N . THR A 1 309 ? 1.149 -4.286 -16.181 1.00 95.19 309 THR A N 1
ATOM 2312 C CA . THR A 1 309 ? 0.211 -3.964 -15.096 1.00 95.19 309 THR A CA 1
ATOM 2313 C C . THR A 1 309 ? 0.830 -4.268 -13.735 1.00 95.19 309 THR A C 1
ATOM 2315 O O . THR A 1 309 ? 0.861 -3.397 -12.865 1.00 95.19 309 THR A O 1
ATOM 2318 N N . GLY A 1 310 ? 1.387 -5.465 -13.550 1.00 96.06 310 GLY A N 1
ATOM 2319 C CA . GLY A 1 310 ? 2.096 -5.840 -12.325 1.00 96.06 310 GLY A CA 1
ATOM 2320 C C . GLY A 1 310 ? 3.449 -5.146 -12.146 1.00 96.06 310 GLY A C 1
ATOM 2321 O O . GLY A 1 310 ? 4.008 -5.185 -11.044 1.00 96.06 310 GLY A O 1
ATOM 2322 N N . GLN A 1 311 ? 3.984 -4.494 -13.183 1.00 96.50 311 GLN A N 1
ATOM 2323 C CA . GLN A 1 311 ? 5.141 -3.608 -13.071 1.00 96.50 311 GLN A CA 1
ATOM 2324 C C . GLN A 1 311 ? 4.747 -2.227 -12.534 1.00 96.50 311 GLN A C 1
ATOM 2326 O O . GLN A 1 311 ? 5.424 -1.715 -11.640 1.00 96.50 311 GLN A O 1
ATOM 2331 N N . VAL A 1 312 ? 3.667 -1.631 -13.057 1.00 96.25 312 VAL A N 1
ATOM 2332 C CA . VAL A 1 312 ? 3.335 -0.220 -12.787 1.00 96.25 312 VAL A CA 1
ATOM 2333 C C . VAL A 1 312 ? 2.221 0.011 -11.768 1.00 96.25 312 VAL A C 1
ATOM 2335 O O . VAL A 1 312 ? 2.126 1.110 -11.242 1.00 96.25 312 VAL A O 1
ATOM 2338 N N . TYR A 1 313 ? 1.424 -1.003 -11.428 1.00 97.62 313 TYR A N 1
ATOM 2339 C CA . TYR A 1 313 ? 0.326 -0.895 -10.455 1.00 97.62 313 TYR A CA 1
ATOM 2340 C C . TYR A 1 313 ? 0.367 -1.968 -9.363 1.00 97.62 313 TYR A C 1
ATOM 2342 O O . TYR A 1 313 ? -0.646 -2.233 -8.714 1.00 97.62 313 TYR A O 1
ATOM 2350 N N . ARG A 1 314 ? 1.543 -2.565 -9.123 1.00 97.38 314 ARG A N 1
ATOM 2351 C CA . ARG A 1 314 ? 1.732 -3.659 -8.157 1.00 97.38 314 ARG A CA 1
ATOM 2352 C C . ARG A 1 314 ? 1.095 -3.386 -6.792 1.00 97.38 314 ARG A C 1
ATOM 2354 O O . ARG A 1 314 ? 0.475 -4.283 -6.234 1.00 97.38 314 ARG A O 1
ATOM 2361 N N . PHE A 1 315 ? 1.256 -2.170 -6.272 1.00 98.06 315 PHE A N 1
ATOM 2362 C CA . PHE A 1 315 ? 0.797 -1.786 -4.937 1.00 98.06 315 PHE A CA 1
ATOM 2363 C C . PHE A 1 315 ? -0.370 -0.791 -4.953 1.00 98.06 315 PHE A C 1
ATOM 2365 O O . PHE A 1 315 ? -0.896 -0.449 -3.904 1.00 98.06 315 PHE A O 1
ATOM 2372 N N . ASN A 1 316 ? -0.779 -0.295 -6.117 1.00 96.19 316 ASN A N 1
ATOM 2373 C CA . ASN A 1 316 ? -1.507 0.972 -6.189 1.00 96.19 316 ASN A CA 1
ATOM 2374 C C . ASN A 1 316 ? -2.706 0.900 -7.136 1.00 96.19 316 ASN A C 1
ATOM 2376 O O . ASN A 1 316 ? -3.361 1.911 -7.366 1.00 96.19 316 ASN A O 1
ATOM 2380 N N . LEU A 1 317 ? -3.008 -0.276 -7.708 1.00 97.81 317 LEU A N 1
ATOM 2381 C CA . LEU A 1 317 ? -4.104 -0.425 -8.670 1.00 97.81 317 LEU A CA 1
ATOM 2382 C C . LEU A 1 317 ? -5.433 0.091 -8.110 1.00 97.81 317 LEU A C 1
ATOM 2384 O O . LEU A 1 317 ? -6.131 0.831 -8.796 1.00 97.81 317 LEU A O 1
ATOM 2388 N N . ALA A 1 318 ? -5.771 -0.261 -6.868 1.00 97.56 318 ALA A N 1
ATOM 2389 C CA . ALA A 1 318 ? -7.050 0.113 -6.270 1.00 97.56 318 ALA A CA 1
ATOM 2390 C C . ALA A 1 318 ? -7.170 1.620 -5.980 1.00 97.56 318 ALA A C 1
ATOM 2392 O O . ALA A 1 318 ? -8.270 2.163 -6.085 1.00 97.56 318 ALA A O 1
ATOM 2393 N N . GLY A 1 319 ? -6.060 2.280 -5.628 1.00 95.88 319 GLY A N 1
ATOM 2394 C CA . GLY A 1 319 ? -5.983 3.733 -5.438 1.00 95.88 319 GLY A CA 1
ATOM 2395 C C . GLY A 1 319 ? -5.725 4.542 -6.715 1.00 95.88 319 GLY A C 1
ATOM 2396 O O . GLY A 1 319 ? -5.833 5.762 -6.686 1.00 95.88 319 GLY A O 1
ATOM 2397 N N . SER A 1 320 ? -5.404 3.889 -7.836 1.00 96.56 320 SER A N 1
ATOM 2398 C CA . SER A 1 320 ? -5.149 4.558 -9.119 1.00 96.56 320 SER A CA 1
ATOM 2399 C C . SER A 1 320 ? -6.398 5.226 -9.702 1.00 96.56 320 SER A C 1
ATOM 2401 O O . SER A 1 320 ? -7.532 4.940 -9.309 1.00 96.56 320 SER A O 1
ATOM 2403 N N . LEU A 1 321 ? -6.215 6.050 -10.735 1.00 95.81 321 LEU A N 1
ATOM 2404 C CA . LEU A 1 321 ? -7.328 6.595 -11.516 1.00 95.81 321 LEU A CA 1
ATOM 2405 C C . LEU A 1 321 ? -8.122 5.495 -12.237 1.00 95.81 321 LEU A C 1
ATOM 2407 O O . LEU A 1 321 ? -9.317 5.661 -12.484 1.00 95.81 321 LEU A O 1
ATOM 2411 N N . LEU A 1 322 ? -7.475 4.367 -12.548 1.00 94.94 322 LEU A N 1
ATOM 2412 C CA . LEU A 1 322 ? -8.092 3.225 -13.225 1.00 94.94 322 LEU A CA 1
ATOM 2413 C C . LEU A 1 322 ? -8.917 2.355 -12.269 1.00 94.94 322 LEU A C 1
ATOM 2415 O O . LEU A 1 322 ? -9.962 1.848 -12.674 1.00 94.94 322 LEU A O 1
ATOM 2419 N N . LYS A 1 323 ? -8.482 2.219 -11.008 1.00 94.88 323 LYS A N 1
ATOM 2420 C CA . LYS A 1 323 ? -9.102 1.473 -9.886 1.00 94.88 323 LYS A CA 1
ATOM 2421 C C . LYS A 1 323 ? -9.249 -0.039 -10.078 1.00 94.88 323 LYS A C 1
ATOM 2423 O O . LYS A 1 323 ? -8.966 -0.817 -9.165 1.00 94.88 323 LYS A O 1
ATOM 2428 N N . ALA A 1 324 ? -9.772 -0.462 -11.223 1.00 96.69 324 ALA A N 1
ATOM 2429 C CA . ALA A 1 324 ? -10.149 -1.831 -11.519 1.00 96.69 324 ALA A CA 1
ATOM 2430 C C . ALA A 1 324 ? -10.346 -2.052 -13.022 1.00 96.69 324 ALA A C 1
ATOM 2432 O O . ALA A 1 324 ? -10.706 -1.142 -13.769 1.00 96.69 324 ALA A O 1
ATOM 2433 N N . ASN A 1 325 ? -10.219 -3.306 -13.450 1.00 95.12 325 ASN A N 1
ATOM 2434 C CA . ASN A 1 325 ? -10.737 -3.734 -14.741 1.00 95.12 325 ASN A CA 1
ATOM 2435 C C . ASN A 1 325 ? -12.271 -3.583 -14.747 1.00 95.12 325 ASN A C 1
ATOM 2437 O O . ASN A 1 325 ? -12.945 -3.868 -13.756 1.00 95.12 325 ASN A O 1
ATOM 2441 N N . ARG A 1 326 ? -12.844 -3.185 -15.889 1.00 94.19 326 ARG A N 1
ATOM 2442 C CA . ARG A 1 326 ? -14.297 -3.158 -16.116 1.00 94.19 326 ARG A CA 1
ATOM 2443 C C . ARG A 1 326 ? -14.973 -4.472 -15.708 1.00 94.19 326 ARG A C 1
ATOM 2445 O O . ARG A 1 326 ? -16.073 -4.451 -15.161 1.00 94.19 326 ARG A O 1
ATOM 2452 N N . ASP A 1 327 ? -14.321 -5.600 -15.960 1.00 93.00 327 ASP A N 1
ATOM 2453 C CA . ASP A 1 327 ? -14.876 -6.921 -15.685 1.00 93.00 327 ASP A CA 1
ATOM 2454 C C . ASP A 1 327 ? -14.951 -7.246 -14.191 1.00 93.00 327 ASP A C 1
ATOM 2456 O O . ASP A 1 327 ? -15.856 -7.976 -13.793 1.00 93.00 327 ASP A O 1
ATOM 2460 N N . ALA A 1 328 ? -14.125 -6.621 -13.346 1.00 94.44 328 ALA A N 1
ATOM 2461 C CA . ALA A 1 328 ? -14.189 -6.796 -11.893 1.00 94.44 328 ALA A CA 1
ATOM 2462 C C . ALA A 1 328 ? -15.505 -6.286 -11.274 1.00 94.44 328 ALA A C 1
ATOM 2464 O O . ALA A 1 328 ? -15.893 -6.686 -10.178 1.00 94.44 328 ALA A O 1
ATOM 2465 N N . TRP A 1 329 ? -16.237 -5.427 -11.989 1.00 93.19 329 TRP A N 1
ATOM 2466 C CA . TRP A 1 329 ? -17.537 -4.911 -11.552 1.00 93.19 329 TRP A CA 1
ATOM 2467 C C . TRP A 1 329 ? -18.716 -5.830 -11.884 1.00 93.19 329 TRP A C 1
ATOM 2469 O O . TRP A 1 329 ? -19.834 -5.610 -11.386 1.00 93.19 329 TRP A O 1
ATOM 2479 N N . LYS A 1 330 ? -18.489 -6.841 -12.728 1.00 88.50 330 LYS A N 1
ATOM 2480 C CA . LYS A 1 330 ? -19.502 -7.829 -13.096 1.00 88.50 330 LYS A CA 1
ATOM 2481 C C . LYS A 1 330 ? -19.775 -8.749 -11.908 1.00 88.50 330 LYS A C 1
ATOM 2483 O O . LYS A 1 330 ? -18.884 -9.070 -11.128 1.00 88.50 330 LYS A O 1
ATOM 2488 N N . VAL A 1 331 ? -21.032 -9.154 -11.773 1.00 67.00 331 VAL A N 1
ATOM 2489 C CA . VAL A 1 331 ? -21.428 -10.227 -10.860 1.00 67.00 331 VAL A CA 1
ATOM 2490 C C . VAL A 1 331 ? -21.392 -11.500 -11.697 1.00 67.00 331 VAL A C 1
ATOM 2492 O O . VAL A 1 331 ? -22.240 -11.669 -12.571 1.00 67.00 331 VAL A O 1
ATOM 2495 N N . LYS A 1 332 ? -20.353 -12.307 -11.512 1.00 59.44 332 LYS A N 1
ATOM 2496 C CA . LYS A 1 332 ? -20.309 -13.698 -11.953 1.00 59.44 332 LYS A CA 1
ATOM 2497 C C . LYS A 1 332 ? -20.277 -14.554 -10.703 1.00 59.44 332 LYS A C 1
ATOM 2499 O O . LYS A 1 332 ? -19.507 -14.165 -9.792 1.00 59.44 332 LYS A O 1
#

Foldseek 3Di:
DDDDDDAAEEEEDEAQAPCQLVVQQCVLPPLVVVCVVRYDHQYDVVPDDHDPVSLQPAQFQRHAEYAYEAWHFFPVSLVVLVSDLRNYPAYEQAELCQVFNFQVQVCLAAAPVVVQCVVQPDPPHPDPPPDTDDQWDDDPVGIDGDTGTDLGIAHSVVRDAHFEYEYFPHRHNVQVSVVSVQVSCVVVVNHDDDGGHYHGQFAQAFLVVLQQADEDQQEAQAAADLVVDPPDDLRHDCVSVNHLALRRFATGRPSNVQSNVPHGHQRRRHGHHPDQFSLVRSVVVNVVRYNDDDPVSVVRRCVNPVDSCCRRCNSHCCVGPNNHDPNSNDDD

Secondary structure (DSSP, 8-state):
---SS-PPEEEEEESB--SHHHHHHHTTGGGHHHHHHH-EEEE-TTT----HHHHHTSPTT-EEEEEEESBEEEHHHHHHHHHHHHHEEEEEEESHHHHH-TGGGGGGGS-HHHHHHHHHSSTT---TT-----SEEEETTEEEE-PPEEEEEE-GGGTS--SEEE-SSSPPHHHHHHHHHHHHHHHTTSS-PPPTTEE-SS-SSBHHHH--SB-----BS----GGG-SSPPSSB-TTTTT----GGGBBS-STTHHHHTTPPP--TT-BPTT-S-HHHHHHHHHHTTB--SSHHHHHHHHTT-S-HHHHHSTTTTTTSSS-S-GGGGS--